Protein AF-A0A6A3AXP6-F1 (afdb_monomer_lite)

Sequence (308 aa):
MSLLLACIRQSNDPLALPIIPVKKKQEKKDDDDRWFWGVMFMFWSFFQVFRNTLVDVFMIIATTLFLKDTQNPLKGPPGAVFNPRRIVCRTVSLDDIKLVKNAMKTTINDVALGITQADLSRNINIIYGGNIKDEGAIEKDNLPKKIRLRSTLVFNLRPSAGIRQSGGNCVGYVLLPFTIALRDDPLDYIRDAKATIDGMKRSFEAIFTSSIAELAFKLFGVKTASALSYRIVSGTTVCFSNLVGTMEEIGFYGHPRAFLAPGTYGQPHMAIVVSVDEGTIPDPHQLCADKVESLRLIEDAVVTRGLA

Structure (mmCIF, N/CA/C/O backbone):
data_AF-A0A6A3AXP6-F1
#
_entry.id   AF-A0A6A3AXP6-F1
#
loop_
_atom_site.group_PDB
_atom_site.id
_atom_site.type_symbol
_atom_site.label_atom_id
_atom_site.label_alt_id
_atom_site.label_comp_id
_atom_site.label_asym_id
_atom_site.label_entity_id
_atom_site.label_seq_id
_atom_site.pdbx_PDB_ins_code
_atom_site.Cartn_x
_atom_site.Cartn_y
_atom_site.Cartn_z
_atom_site.occupancy
_atom_site.B_iso_or_equiv
_atom_site.auth_seq_id
_atom_site.auth_comp_id
_atom_site.auth_asym_id
_atom_site.auth_atom_id
_atom_site.pdbx_PDB_model_num
ATOM 1 N N . MET A 1 1 ? -10.129 17.677 5.358 1.00 47.94 1 MET A N 1
ATOM 2 C CA . MET A 1 1 ? -11.372 16.904 5.587 1.00 47.94 1 MET A CA 1
ATOM 3 C C . MET A 1 1 ? -12.474 17.658 6.343 1.00 47.94 1 MET A C 1
ATOM 5 O O . MET A 1 1 ? -13.598 17.522 5.903 1.00 47.94 1 MET A O 1
ATOM 9 N N . SER A 1 2 ? -12.240 18.469 7.398 1.00 42.28 2 SER A N 1
ATOM 10 C CA . SER A 1 2 ? -13.354 19.198 8.085 1.00 42.28 2 SER A CA 1
ATOM 11 C C . SER A 1 2 ? -14.199 20.077 7.167 1.00 42.28 2 SER A C 1
ATOM 13 O O . SER A 1 2 ? -15.414 20.021 7.245 1.00 42.28 2 SER A O 1
ATOM 15 N N . LEU A 1 3 ? -13.556 20.890 6.323 1.00 51.34 3 LEU A N 1
ATOM 16 C CA . LEU A 1 3 ? -14.249 21.791 5.397 1.00 51.34 3 LEU A CA 1
ATOM 17 C C . LEU A 1 3 ? -15.104 21.007 4.395 1.00 51.34 3 LEU A C 1
ATOM 19 O O . LEU A 1 3 ? -16.271 21.310 4.211 1.00 51.34 3 LEU A O 1
ATOM 23 N N . LEU A 1 4 ? -14.544 19.935 3.832 1.00 53.62 4 LEU A N 1
ATOM 24 C CA . LEU A 1 4 ? -15.252 19.046 2.909 1.00 53.62 4 LEU A CA 1
ATOM 25 C C . LEU A 1 4 ? -16.406 18.292 3.584 1.00 53.62 4 LEU A C 1
ATOM 27 O O . LEU A 1 4 ? -17.492 18.240 3.027 1.00 53.62 4 LEU A O 1
ATOM 31 N N . LEU A 1 5 ? -16.206 17.766 4.797 1.00 55.75 5 LEU A N 1
ATOM 32 C CA . LEU A 1 5 ? -17.263 17.119 5.583 1.00 55.75 5 LEU A CA 1
ATOM 33 C C . LEU A 1 5 ? -18.362 18.105 5.994 1.00 55.75 5 LEU A C 1
ATOM 35 O O . LEU A 1 5 ? -19.525 17.725 6.037 1.00 55.75 5 LEU A O 1
ATOM 39 N N . ALA A 1 6 ? -18.023 19.372 6.252 1.00 57.94 6 ALA A N 1
ATOM 40 C CA . ALA A 1 6 ? -19.007 20.419 6.518 1.00 57.94 6 ALA A CA 1
ATOM 41 C C . ALA A 1 6 ? -19.873 20.744 5.286 1.00 57.94 6 ALA A C 1
ATOM 43 O O . ALA A 1 6 ? -21.003 21.204 5.453 1.00 57.94 6 ALA A O 1
ATOM 44 N N . CYS A 1 7 ? -19.377 20.471 4.074 1.00 55.19 7 CYS A N 1
ATOM 45 C CA . CYS A 1 7 ? -20.118 20.580 2.813 1.00 55.19 7 CYS A CA 1
ATOM 46 C C . CYS A 1 7 ? -20.924 19.316 2.461 1.00 55.19 7 CYS A C 1
ATOM 48 O O . CYS A 1 7 ? -21.660 19.322 1.474 1.00 55.19 7 CYS A O 1
ATOM 50 N N . ILE A 1 8 ? -20.784 18.238 3.239 1.00 58.69 8 ILE A N 1
ATOM 51 C CA . ILE A 1 8 ? -21.507 16.983 3.039 1.00 58.69 8 ILE A CA 1
ATOM 52 C C . ILE A 1 8 ? -22.749 16.952 3.940 1.00 58.69 8 ILE A C 1
ATOM 54 O O . ILE A 1 8 ? -22.713 17.387 5.097 1.00 58.69 8 ILE A O 1
ATOM 58 N N . ARG A 1 9 ? -23.854 16.427 3.405 1.00 66.25 9 ARG A N 1
ATOM 59 C CA . ARG A 1 9 ? -25.096 16.156 4.142 1.00 66.25 9 ARG A CA 1
ATOM 60 C C . ARG A 1 9 ? -25.529 14.709 3.969 1.00 66.25 9 ARG A C 1
ATOM 62 O O . ARG A 1 9 ? -25.178 14.079 2.967 1.00 66.25 9 ARG A O 1
ATOM 69 N N . GLN A 1 10 ? -26.271 14.193 4.946 1.00 59.53 10 GLN A N 1
ATOM 70 C CA . GLN A 1 10 ? -26.966 12.920 4.784 1.00 59.53 10 GLN A CA 1
ATOM 71 C C . GLN A 1 10 ? -27.996 13.038 3.652 1.00 59.53 10 GLN A C 1
ATOM 73 O O . GLN A 1 10 ? -28.626 14.078 3.468 1.00 59.53 10 GLN A O 1
ATOM 78 N N . SER A 1 11 ? -28.159 11.964 2.884 1.00 56.84 11 SER A N 1
ATOM 79 C CA . SER A 1 11 ? -29.182 11.856 1.833 1.00 56.84 11 SER A CA 1
ATOM 80 C C . SER A 1 11 ? -30.611 11.936 2.386 1.00 56.84 11 SER A C 1
ATOM 82 O O . SER A 1 11 ? -31.480 12.520 1.744 1.00 56.84 11 SER A O 1
ATOM 84 N N . ASN A 1 12 ? -30.833 11.405 3.593 1.00 60.75 12 ASN A N 1
ATOM 85 C CA . ASN A 1 12 ? -32.144 11.365 4.247 1.00 60.75 12 ASN A CA 1
ATOM 86 C C . ASN A 1 12 ? -32.471 12.624 5.070 1.00 60.75 12 ASN A C 1
ATOM 88 O O . ASN A 1 12 ? -33.644 12.894 5.312 1.00 60.75 12 ASN A O 1
ATOM 92 N N . ASP A 1 13 ? -31.461 13.392 5.493 1.00 68.19 13 ASP A N 1
ATOM 93 C CA . ASP A 1 13 ? -31.635 14.649 6.228 1.00 68.19 13 ASP A CA 1
ATOM 94 C C . ASP A 1 13 ? -30.618 15.707 5.740 1.00 68.19 13 ASP A C 1
ATOM 96 O O . ASP A 1 13 ? -29.425 15.635 6.064 1.00 68.19 13 ASP A O 1
ATOM 100 N N . PRO A 1 14 ? -31.068 16.726 4.981 1.00 61.09 14 PRO A N 1
ATOM 101 C CA . PRO A 1 14 ? -30.206 17.758 4.408 1.00 61.09 14 PRO A CA 1
ATOM 102 C C . PRO A 1 14 ? -29.607 18.728 5.441 1.00 61.09 14 PRO A C 1
ATOM 104 O O . PRO A 1 14 ? -28.785 19.574 5.073 1.00 61.09 14 PRO A O 1
ATOM 107 N N . LEU A 1 15 ? -29.973 18.632 6.724 1.00 63.12 15 LEU A N 1
ATOM 108 C CA . LEU A 1 15 ? -29.372 19.412 7.811 1.00 63.12 15 LEU A CA 1
ATOM 109 C C . LEU A 1 15 ? -28.375 18.598 8.650 1.00 63.12 15 LEU A C 1
ATOM 111 O O . LEU A 1 15 ? -27.542 19.193 9.341 1.00 63.12 15 LEU A O 1
ATOM 115 N N . ALA A 1 16 ? -28.395 17.268 8.553 1.00 61.66 16 ALA A N 1
ATOM 116 C CA . ALA A 1 16 ? -27.526 16.395 9.332 1.00 61.66 16 ALA A CA 1
ATOM 117 C C . ALA A 1 16 ? -26.137 16.207 8.693 1.00 61.66 16 ALA A C 1
ATOM 119 O O . ALA A 1 16 ? -25.979 16.037 7.479 1.00 61.66 16 ALA A O 1
ATOM 120 N N . LEU A 1 17 ? -25.101 16.223 9.538 1.00 61.47 17 LEU A N 1
ATOM 121 C CA . LEU A 1 17 ? -23.728 15.876 9.159 1.00 61.47 17 LEU A CA 1
ATOM 122 C C . LEU A 1 17 ? -23.561 14.346 9.129 1.00 61.47 17 LEU A C 1
ATOM 124 O O . LEU A 1 17 ? -24.179 13.658 9.940 1.00 61.47 17 LEU A O 1
ATOM 128 N N . PRO A 1 18 ? -22.699 13.802 8.251 1.00 58.31 18 PRO A N 1
ATOM 129 C CA . PRO A 1 18 ? -22.496 12.360 8.148 1.00 58.31 18 PRO A CA 1
ATOM 130 C C . PRO A 1 18 ? -21.928 11.772 9.446 1.00 58.31 18 PRO A C 1
ATOM 132 O O . PRO A 1 18 ? -20.957 12.288 10.013 1.00 58.31 18 PRO A O 1
ATOM 135 N N . ILE A 1 19 ? -22.510 10.658 9.894 1.00 55.69 19 ILE A N 1
ATOM 136 C CA . ILE A 1 19 ? -22.082 9.957 11.106 1.00 55.69 19 ILE A CA 1
ATOM 137 C C . ILE A 1 19 ? -20.857 9.097 10.779 1.00 55.69 19 ILE A C 1
ATOM 139 O O . ILE A 1 19 ? -20.909 8.161 9.981 1.00 55.69 19 ILE A O 1
ATOM 143 N N . ILE A 1 20 ? -19.732 9.402 11.426 1.00 56.12 20 ILE A N 1
ATOM 144 C CA . ILE A 1 20 ? -18.542 8.546 11.406 1.00 56.12 20 ILE A CA 1
ATOM 145 C C . ILE A 1 20 ? -18.683 7.542 12.558 1.00 56.12 20 ILE A C 1
ATOM 147 O O . ILE A 1 20 ? -18.970 7.959 13.683 1.00 56.12 20 ILE A O 1
ATOM 151 N N . PRO A 1 21 ? -18.479 6.232 12.332 1.00 46.31 21 PRO A N 1
ATOM 152 C CA . PRO A 1 21 ? -18.612 5.232 13.383 1.00 46.31 21 PRO A CA 1
ATOM 153 C C . PRO A 1 21 ? -17.637 5.496 14.538 1.00 46.31 21 PRO A C 1
ATOM 155 O O . PRO A 1 21 ? -16.419 5.392 14.390 1.00 46.31 21 PRO A O 1
ATOM 158 N N . VAL A 1 22 ? -18.186 5.795 15.716 1.00 46.22 22 VAL A N 1
ATOM 159 C CA . VAL A 1 22 ? -17.436 5.878 16.973 1.00 46.22 22 VAL A CA 1
ATOM 160 C C . VAL A 1 22 ? -17.457 4.496 17.623 1.00 46.22 22 VAL A C 1
ATOM 162 O O . VAL A 1 22 ? -18.519 3.978 17.966 1.00 46.22 22 VAL A O 1
ATOM 165 N N . LYS A 1 23 ? -16.287 3.870 17.803 1.00 40.12 23 LYS A N 1
ATOM 166 C CA . LYS A 1 23 ? -16.197 2.620 18.573 1.00 40.12 23 LYS A CA 1
ATOM 167 C C . LYS A 1 23 ? -16.588 2.894 20.029 1.00 40.12 23 LYS A C 1
ATOM 169 O O . LYS A 1 23 ? -15.886 3.627 20.722 1.00 40.12 23 LYS A O 1
ATOM 174 N N . LYS A 1 24 ? -17.673 2.272 20.506 1.00 34.06 24 LYS A N 1
ATOM 175 C CA . LYS A 1 24 ? -17.996 2.218 21.940 1.00 34.06 24 LYS A CA 1
ATOM 176 C C . LYS A 1 24 ? -16.929 1.387 22.656 1.00 34.06 24 LYS A C 1
ATOM 178 O O . LYS A 1 24 ? -16.660 0.249 22.271 1.00 34.06 24 LYS A O 1
ATOM 183 N N . LYS A 1 25 ? -16.303 1.971 23.678 1.00 35.53 25 LYS A N 1
ATOM 184 C CA . LYS A 1 25 ? -15.349 1.289 24.557 1.00 35.53 25 LYS A CA 1
ATOM 185 C C . LYS A 1 25 ? -16.158 0.320 25.427 1.00 35.53 25 LYS A C 1
ATOM 187 O O . LYS A 1 25 ? -17.027 0.767 26.165 1.00 35.53 25 LYS A O 1
ATOM 192 N N . GLN A 1 26 ? -15.939 -0.986 25.288 1.00 37.69 26 GLN A N 1
ATOM 193 C CA . GLN A 1 26 ? -16.510 -1.956 26.224 1.00 37.69 26 GLN A CA 1
ATOM 194 C C . GLN A 1 26 ? -15.772 -1.837 27.558 1.00 37.69 26 GLN A C 1
ATOM 196 O O . GLN A 1 26 ? -14.544 -1.940 27.595 1.00 37.69 26 GLN A O 1
ATOM 201 N N . GLU A 1 27 ? -16.524 -1.614 28.631 1.00 39.53 27 GLU A N 1
ATOM 202 C CA . GLU A 1 27 ? -16.025 -1.725 29.998 1.00 39.53 27 GLU A CA 1
ATOM 203 C C . GLU A 1 27 ? -15.712 -3.195 30.284 1.00 39.53 27 GLU A C 1
ATOM 205 O O . GLU A 1 27 ? -16.570 -4.070 30.144 1.00 39.53 27 GLU A O 1
ATOM 210 N N . LYS A 1 28 ? -14.456 -3.481 30.635 1.00 51.69 28 LYS A N 1
ATOM 211 C CA . LYS A 1 28 ? -14.067 -4.787 31.166 1.00 51.69 28 LYS A CA 1
ATOM 212 C C . LYS A 1 28 ? -14.233 -4.741 32.680 1.00 51.69 28 LYS A C 1
ATOM 214 O O . LYS A 1 28 ? -13.776 -3.792 33.305 1.00 51.69 28 LYS A O 1
ATOM 219 N N . LYS A 1 29 ? -14.885 -5.760 33.242 1.00 48.62 29 LYS A N 1
ATOM 220 C CA . LYS A 1 29 ? -14.859 -6.025 34.683 1.00 48.62 29 LYS A CA 1
ATOM 221 C C . LYS A 1 29 ? -13.487 -6.594 35.041 1.00 48.62 29 LYS A C 1
ATOM 223 O O . LYS A 1 29 ? -13.035 -7.522 34.368 1.00 48.62 29 LYS A O 1
ATOM 228 N N . ASP A 1 30 ? -12.853 -6.012 36.050 1.00 51.22 30 ASP A N 1
ATOM 229 C CA . ASP A 1 30 ? -11.572 -6.475 36.577 1.00 51.22 30 ASP A CA 1
ATOM 230 C C . ASP A 1 30 ? -11.772 -7.726 37.446 1.00 51.22 30 ASP A C 1
ATOM 232 O O . ASP A 1 30 ? -12.650 -7.761 38.306 1.00 51.22 30 ASP A O 1
ATOM 236 N N . ASP A 1 31 ? -10.953 -8.747 37.183 1.00 59.44 31 ASP A N 1
ATOM 237 C CA . ASP A 1 31 ? -10.691 -9.888 38.068 1.00 59.44 31 ASP A CA 1
ATOM 238 C C . ASP A 1 31 ? -9.277 -9.694 38.634 1.00 59.44 31 ASP A C 1
ATOM 240 O O . ASP A 1 31 ? -8.316 -9.622 37.856 1.00 59.44 31 ASP A O 1
ATOM 244 N N . ASP A 1 32 ? -9.139 -9.651 39.960 1.00 62.16 32 ASP A N 1
ATOM 245 C CA . ASP A 1 32 ? -7.875 -9.355 40.660 1.00 62.16 32 ASP A CA 1
ATOM 246 C C . ASP A 1 32 ? -6.752 -10.378 40.375 1.00 62.16 32 ASP A C 1
ATOM 248 O O . ASP A 1 32 ? -5.578 -10.011 40.289 1.00 62.16 32 ASP A O 1
ATOM 252 N N . ASP A 1 33 ? -7.084 -11.643 40.089 1.00 57.97 33 ASP A N 1
ATOM 253 C CA . ASP A 1 33 ? -6.095 -12.705 39.813 1.00 57.97 33 ASP A CA 1
ATOM 254 C C . ASP A 1 33 ? -5.380 -12.567 38.453 1.00 57.97 33 ASP A C 1
ATOM 256 O O . ASP A 1 33 ? -4.409 -13.271 38.156 1.00 57.97 33 ASP A O 1
ATOM 260 N N . ARG A 1 34 ? -5.818 -11.628 37.603 1.00 57.88 34 ARG A N 1
ATOM 261 C CA . ARG A 1 34 ? -5.200 -11.340 36.297 1.00 57.88 34 ARG A CA 1
ATOM 262 C C . ARG A 1 34 ? -4.225 -10.166 36.311 1.00 57.88 34 ARG A C 1
ATOM 264 O O . ARG A 1 34 ? -3.626 -9.897 35.268 1.00 57.88 34 ARG A O 1
ATOM 271 N N . TRP A 1 35 ? -4.011 -9.498 37.447 1.00 68.06 35 TRP A N 1
ATOM 272 C CA . TRP A 1 35 ? -3.191 -8.282 37.521 1.00 68.06 35 TRP A CA 1
ATOM 273 C C . TRP A 1 35 ? -1.737 -8.501 37.079 1.00 68.06 35 TRP A C 1
ATOM 275 O O . TRP A 1 35 ? -1.252 -7.807 36.186 1.00 68.06 35 TRP A O 1
ATOM 285 N N . PHE A 1 36 ? -1.043 -9.499 37.640 1.00 72.00 36 PHE A N 1
ATOM 286 C CA . PHE A 1 36 ? 0.375 -9.747 37.334 1.00 72.00 36 PHE A CA 1
ATOM 287 C C . PHE A 1 36 ? 0.598 -10.111 35.858 1.00 72.00 36 PHE A C 1
ATOM 289 O O . PHE A 1 36 ? 1.453 -9.532 35.183 1.00 72.00 36 PHE A O 1
ATOM 296 N N . TRP A 1 37 ? -0.227 -11.015 35.323 1.00 74.12 37 TRP A N 1
ATOM 297 C CA . TRP A 1 37 ? -0.211 -11.357 33.901 1.00 74.12 37 TRP A CA 1
ATOM 298 C C . TRP A 1 37 ? -0.593 -10.156 33.029 1.00 74.12 37 TRP A C 1
ATOM 300 O O . TRP A 1 37 ? 0.040 -9.930 32.001 1.00 74.12 37 TRP A O 1
ATOM 310 N N . GLY A 1 38 ? -1.566 -9.344 33.450 1.00 79.94 38 GLY A N 1
ATOM 311 C CA . GLY A 1 38 ? -1.967 -8.110 32.773 1.00 79.94 38 GLY A CA 1
ATOM 312 C C . GLY A 1 38 ? -0.832 -7.092 32.669 1.00 79.94 38 GLY A C 1
ATOM 313 O O . GLY A 1 38 ? -0.594 -6.546 31.590 1.00 79.94 38 GLY A O 1
ATOM 314 N N . VAL A 1 39 ? -0.071 -6.899 33.749 1.00 80.12 39 VAL A N 1
ATOM 315 C CA . VAL A 1 39 ? 1.126 -6.048 33.769 1.00 80.12 39 VAL A CA 1
ATOM 316 C C . VAL A 1 39 ? 2.201 -6.604 32.832 1.00 80.12 39 VAL A C 1
ATOM 318 O O . VAL A 1 39 ? 2.738 -5.858 32.012 1.00 80.12 39 VAL A O 1
ATOM 321 N N . MET A 1 40 ? 2.470 -7.912 32.866 1.00 83.44 40 MET A N 1
ATOM 322 C CA . MET A 1 40 ? 3.454 -8.538 31.976 1.00 83.44 40 MET A CA 1
ATOM 323 C C . MET A 1 40 ? 3.059 -8.416 30.493 1.00 83.44 40 MET A C 1
ATOM 325 O O . MET A 1 40 ? 3.886 -8.039 29.660 1.00 83.44 40 MET A O 1
ATOM 329 N N . PHE A 1 41 ? 1.786 -8.648 30.155 1.00 84.50 41 PHE A N 1
ATOM 330 C CA . PHE A 1 41 ? 1.258 -8.450 28.800 1.00 84.50 41 PHE A CA 1
ATOM 331 C C . PHE A 1 41 ? 1.318 -6.985 28.358 1.00 84.50 41 PHE A C 1
ATOM 333 O O . PHE A 1 41 ? 1.583 -6.713 27.183 1.00 84.50 41 PHE A O 1
ATOM 340 N N . MET A 1 42 ? 1.104 -6.039 29.274 1.00 84.06 42 MET A N 1
ATOM 341 C CA . MET A 1 42 ? 1.228 -4.607 29.006 1.00 84.06 42 MET A CA 1
ATOM 342 C C . MET A 1 42 ? 2.678 -4.215 28.697 1.00 84.06 42 MET A C 1
ATOM 344 O O . MET A 1 42 ? 2.914 -3.580 27.670 1.00 84.06 42 MET A O 1
ATOM 348 N N . PHE A 1 43 ? 3.651 -4.645 29.508 1.00 86.00 43 PHE A N 1
ATOM 349 C CA . PHE A 1 43 ? 5.077 -4.412 29.237 1.00 86.00 43 PHE A CA 1
ATOM 350 C C . PHE A 1 43 ? 5.526 -5.053 27.921 1.00 86.00 43 PHE A C 1
ATOM 352 O O . PHE A 1 43 ? 6.205 -4.409 27.122 1.00 86.00 43 PHE A O 1
ATOM 359 N N . TRP A 1 44 ? 5.104 -6.290 27.654 1.00 84.56 44 TRP A N 1
ATOM 360 C CA . TRP A 1 44 ? 5.394 -6.975 26.394 1.00 84.56 44 TRP A CA 1
ATOM 361 C C . TRP A 1 44 ? 4.806 -6.237 25.188 1.00 84.56 44 TRP A C 1
ATOM 363 O O . TRP A 1 44 ? 5.482 -6.047 24.176 1.00 84.56 44 TRP A O 1
ATOM 373 N N . SER A 1 45 ? 3.564 -5.762 25.307 1.00 82.50 45 SER A N 1
ATOM 374 C CA . SER A 1 45 ? 2.914 -4.959 24.269 1.00 82.50 45 SER A CA 1
ATOM 375 C C . SER A 1 45 ? 3.641 -3.632 24.053 1.00 82.50 45 SER A C 1
ATOM 377 O O . SER A 1 45 ? 3.889 -3.256 22.911 1.00 82.50 45 SER A O 1
ATOM 379 N N . PHE A 1 46 ? 4.041 -2.950 25.129 1.00 85.81 46 PHE A N 1
ATOM 380 C CA . PHE A 1 46 ? 4.816 -1.713 25.049 1.00 85.81 46 PHE A CA 1
ATOM 381 C C . PHE A 1 46 ? 6.165 -1.936 24.360 1.00 85.81 46 PHE A C 1
ATOM 383 O O . PHE A 1 46 ? 6.527 -1.185 23.457 1.00 85.81 46 PHE A O 1
ATOM 390 N N . PHE A 1 47 ? 6.878 -3.005 24.722 1.00 87.00 47 PHE A N 1
ATOM 391 C CA . PHE A 1 47 ? 8.144 -3.368 24.094 1.00 87.00 47 PHE A CA 1
ATOM 392 C C . PHE A 1 47 ? 7.986 -3.660 22.595 1.00 87.00 47 PHE A C 1
ATOM 394 O O . PHE A 1 47 ? 8.780 -3.169 21.793 1.00 87.00 47 PHE A O 1
ATOM 401 N N . GLN A 1 48 ? 6.944 -4.401 22.195 1.00 83.69 48 GLN A N 1
ATOM 402 C CA . GLN A 1 48 ? 6.637 -4.620 20.776 1.00 83.69 48 GLN A CA 1
ATOM 403 C C . GLN A 1 48 ? 6.388 -3.304 20.040 1.00 83.69 48 GLN A C 1
ATOM 405 O O . GLN A 1 48 ? 6.956 -3.092 18.971 1.00 83.69 48 GLN A O 1
ATOM 410 N N . VAL A 1 49 ? 5.576 -2.415 20.619 1.00 85.88 49 VAL A N 1
ATOM 411 C CA . VAL A 1 49 ? 5.265 -1.118 20.007 1.00 85.88 49 VAL A CA 1
ATOM 412 C C . VAL A 1 49 ? 6.517 -0.262 19.867 1.00 85.88 49 VAL A C 1
ATOM 414 O O . VAL A 1 49 ? 6.755 0.315 18.807 1.00 85.88 49 VAL A O 1
ATOM 417 N N . PHE A 1 50 ? 7.350 -0.215 20.906 1.00 84.31 50 PHE A N 1
ATOM 418 C CA . PHE A 1 50 ? 8.611 0.516 20.891 1.00 84.31 50 PHE A CA 1
ATOM 419 C C . PHE A 1 50 ? 9.566 -0.023 19.820 1.00 84.31 50 PHE A C 1
ATOM 421 O O . PHE A 1 50 ? 10.071 0.746 19.002 1.00 84.31 50 PHE A O 1
ATOM 428 N N . ARG A 1 51 ? 9.766 -1.346 19.772 1.00 87.56 51 ARG A N 1
ATOM 429 C CA . ARG A 1 51 ? 10.618 -1.998 18.770 1.00 87.56 51 ARG A CA 1
ATOM 430 C C . ARG A 1 51 ? 10.128 -1.728 17.348 1.00 87.56 51 ARG A C 1
ATOM 432 O O . ARG A 1 51 ? 10.940 -1.357 16.506 1.00 87.56 51 ARG A O 1
ATOM 439 N N . ASN A 1 52 ? 8.833 -1.906 17.085 1.00 86.56 52 ASN A N 1
ATOM 440 C CA . ASN A 1 52 ? 8.253 -1.664 15.762 1.00 86.56 52 ASN A CA 1
ATOM 441 C C . ASN A 1 52 ? 8.432 -0.197 15.359 1.00 86.56 52 ASN A C 1
ATOM 443 O O . ASN A 1 52 ? 8.967 0.086 14.295 1.00 86.56 52 ASN A O 1
ATOM 447 N N . THR A 1 53 ? 8.121 0.728 16.271 1.00 85.88 53 THR A N 1
ATOM 448 C CA . THR A 1 53 ? 8.283 2.169 16.035 1.00 85.88 53 THR A CA 1
ATOM 449 C C . THR A 1 53 ? 9.732 2.540 15.712 1.00 85.88 53 THR A C 1
ATOM 451 O O . THR A 1 53 ? 9.965 3.324 14.796 1.00 85.88 53 THR A O 1
ATOM 454 N N . LEU A 1 54 ? 10.721 1.975 16.416 1.00 87.25 54 LEU A N 1
ATOM 455 C CA . LEU A 1 54 ? 12.136 2.222 16.112 1.00 87.25 54 LEU A CA 1
ATOM 456 C C . LEU A 1 54 ? 12.527 1.737 14.712 1.00 87.25 54 LEU A C 1
ATOM 458 O O . LEU A 1 54 ? 13.213 2.461 13.990 1.00 87.25 54 LEU A O 1
ATOM 462 N N . VAL A 1 55 ? 12.100 0.528 14.332 1.00 87.62 55 VAL A N 1
ATOM 463 C CA . VAL A 1 55 ? 12.371 -0.032 12.999 1.00 87.62 55 VAL A CA 1
ATOM 464 C C . VAL A 1 55 ? 1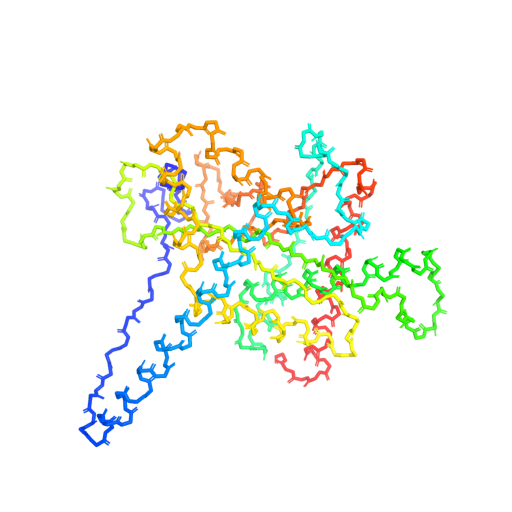1.738 0.843 11.919 1.00 87.62 55 VAL A C 1
ATOM 466 O O . VAL A 1 55 ? 12.410 1.203 10.955 1.00 87.62 55 VAL A O 1
ATOM 469 N N . ASP A 1 56 ? 10.489 1.246 12.108 1.00 86.38 56 ASP A N 1
ATOM 470 C CA . ASP A 1 56 ? 9.734 2.036 11.138 1.00 86.38 56 ASP A CA 1
ATOM 471 C C . ASP A 1 56 ? 10.313 3.447 10.963 1.00 86.38 56 ASP A C 1
ATOM 473 O O . ASP A 1 56 ? 10.563 3.898 9.841 1.00 86.38 56 ASP A O 1
ATOM 477 N N . VAL A 1 57 ? 10.637 4.127 12.070 1.00 86.69 57 VAL A N 1
ATOM 478 C CA . VAL A 1 57 ? 11.311 5.436 12.041 1.00 86.69 57 VAL A CA 1
ATOM 479 C C . VAL A 1 57 ? 12.667 5.326 11.346 1.00 86.69 57 VAL A C 1
ATOM 481 O O . VAL A 1 57 ? 12.989 6.158 10.494 1.00 86.69 57 VAL A O 1
ATOM 484 N N . PHE A 1 58 ? 13.447 4.284 11.647 1.00 89.62 58 PHE A N 1
ATOM 485 C CA . PHE A 1 58 ? 14.708 4.035 10.953 1.00 89.62 58 PHE A CA 1
ATOM 486 C C . PHE A 1 58 ? 14.494 3.828 9.448 1.00 89.62 58 PHE A C 1
ATOM 488 O O . PHE A 1 58 ? 15.224 4.405 8.642 1.00 89.62 58 PHE A O 1
ATOM 495 N N . MET A 1 59 ? 13.470 3.072 9.049 1.00 89.12 59 MET A N 1
ATOM 496 C CA . MET A 1 59 ? 13.140 2.844 7.640 1.00 89.12 59 MET A CA 1
ATOM 497 C C . MET A 1 59 ? 12.727 4.133 6.921 1.00 89.12 59 MET A C 1
ATOM 499 O O . MET A 1 59 ? 13.127 4.337 5.771 1.00 89.12 59 MET A O 1
ATOM 503 N N . ILE A 1 60 ? 11.998 5.041 7.572 1.00 86.25 60 ILE A N 1
ATOM 504 C CA . ILE A 1 60 ? 11.662 6.362 7.013 1.00 86.25 60 ILE A CA 1
ATOM 505 C C . ILE A 1 60 ? 12.901 7.238 6.857 1.00 86.25 60 ILE A C 1
ATOM 507 O O . ILE A 1 60 ? 13.090 7.855 5.802 1.00 86.25 60 ILE A O 1
ATOM 511 N N . ILE A 1 61 ? 13.761 7.286 7.876 1.00 87.94 61 ILE A N 1
ATOM 512 C CA . ILE A 1 61 ? 15.020 8.040 7.824 1.00 87.94 61 ILE A CA 1
ATOM 513 C C . ILE A 1 61 ? 15.897 7.487 6.696 1.00 87.94 61 ILE A C 1
ATOM 515 O O . ILE A 1 61 ? 16.357 8.231 5.833 1.00 87.94 61 ILE A O 1
ATOM 519 N N . ALA A 1 62 ? 16.054 6.166 6.620 1.00 90.38 62 ALA A N 1
ATOM 520 C CA . ALA A 1 62 ? 16.775 5.532 5.527 1.00 90.38 62 ALA A CA 1
ATOM 521 C C . ALA A 1 62 ? 16.159 5.911 4.172 1.00 90.38 62 ALA A C 1
ATOM 523 O O . ALA A 1 62 ? 16.893 6.279 3.261 1.00 90.38 62 ALA A O 1
ATOM 524 N N . THR A 1 63 ? 14.828 5.901 4.039 1.00 88.19 63 THR A N 1
ATOM 525 C CA . THR A 1 63 ? 14.114 6.237 2.786 1.00 88.19 63 THR A CA 1
ATOM 526 C C . THR A 1 63 ? 14.313 7.683 2.357 1.00 88.19 63 THR A C 1
ATOM 528 O O . THR A 1 63 ? 14.513 7.958 1.175 1.00 88.19 63 THR A O 1
ATOM 531 N N . THR A 1 64 ? 14.320 8.610 3.310 1.00 86.06 64 THR A N 1
ATOM 532 C CA . THR A 1 64 ? 14.570 10.035 3.048 1.00 86.06 64 THR A CA 1
ATOM 533 C C . THR A 1 64 ? 16.022 10.323 2.675 1.00 86.06 64 THR A C 1
ATOM 535 O O . THR A 1 64 ? 16.284 11.240 1.887 1.00 86.06 64 THR A O 1
ATOM 538 N N . LEU A 1 65 ? 16.968 9.540 3.196 1.00 87.62 65 LEU A N 1
ATOM 539 C CA . LEU A 1 65 ? 18.390 9.715 2.915 1.00 87.62 65 LEU A CA 1
ATOM 540 C C . LEU A 1 65 ? 18.829 9.012 1.619 1.00 87.62 65 LEU A C 1
ATOM 542 O O . LEU A 1 65 ? 19.445 9.658 0.773 1.00 87.62 65 LEU A O 1
ATOM 546 N N . PHE A 1 66 ? 18.521 7.721 1.444 1.00 89.00 66 PHE A N 1
ATOM 547 C CA . PHE A 1 66 ? 19.050 6.914 0.328 1.00 89.00 66 PHE A CA 1
ATOM 548 C C . PHE A 1 66 ? 18.236 5.660 -0.063 1.00 89.00 66 PHE A C 1
ATOM 550 O O . PHE A 1 66 ? 18.400 5.153 -1.174 1.00 89.00 66 PHE A O 1
ATOM 557 N N . LEU A 1 67 ? 17.375 5.126 0.806 1.00 89.94 67 LEU A N 1
ATOM 558 C CA . LEU A 1 67 ? 16.702 3.840 0.608 1.00 89.94 67 LEU A CA 1
ATOM 559 C C . LEU A 1 67 ? 15.511 3.956 -0.352 1.00 89.94 67 LEU A C 1
ATOM 561 O O . LEU A 1 67 ? 14.398 4.320 0.028 1.00 89.94 67 LEU A O 1
ATOM 565 N N . LYS A 1 68 ? 15.727 3.555 -1.601 1.00 89.56 68 LYS A N 1
ATOM 566 C CA . LYS A 1 68 ? 14.694 3.509 -2.641 1.00 89.56 68 LYS A CA 1
ATOM 567 C C . LYS A 1 68 ? 14.201 2.080 -2.881 1.00 89.56 68 LYS A C 1
ATOM 569 O O . LYS A 1 68 ? 14.910 1.103 -2.617 1.00 89.56 68 LYS A O 1
ATOM 574 N N . ASP A 1 69 ? 12.981 1.969 -3.393 1.00 89.69 69 ASP A N 1
ATOM 575 C CA . ASP A 1 69 ? 12.466 0.716 -3.954 1.00 89.69 69 ASP A CA 1
ATOM 576 C C . ASP A 1 69 ? 13.312 0.255 -5.142 1.00 89.69 69 ASP A C 1
ATOM 578 O O . ASP A 1 69 ? 13.869 1.095 -5.864 1.00 89.69 69 ASP A O 1
ATOM 582 N N . THR A 1 70 ? 13.385 -1.066 -5.330 1.00 90.12 70 THR A N 1
ATOM 583 C CA . THR A 1 70 ? 14.060 -1.688 -6.476 1.00 90.12 70 THR A CA 1
ATOM 584 C C . THR A 1 70 ? 13.442 -1.151 -7.763 1.00 90.12 70 THR A C 1
ATOM 586 O O . THR A 1 70 ? 12.231 -0.929 -7.812 1.00 90.12 70 THR A O 1
ATOM 589 N N . GLN A 1 71 ? 14.259 -0.929 -8.797 1.00 88.06 71 GLN A N 1
ATOM 590 C CA . GLN A 1 71 ? 13.716 -0.593 -10.112 1.00 88.06 71 GLN A CA 1
ATOM 591 C C . GLN A 1 71 ? 12.790 -1.718 -10.565 1.00 88.06 71 GLN A C 1
ATOM 593 O O . GLN A 1 71 ? 13.171 -2.887 -10.542 1.00 88.06 71 GLN A O 1
ATOM 598 N N . ASN A 1 72 ? 11.559 -1.353 -10.892 1.00 86.56 72 ASN A N 1
ATOM 599 C CA . ASN A 1 72 ? 10.501 -2.279 -11.253 1.00 86.56 72 ASN A CA 1
ATOM 600 C C . ASN A 1 72 ? 9.599 -1.621 -12.307 1.00 86.56 72 ASN A C 1
ATOM 602 O O . ASN A 1 72 ? 9.599 -0.391 -12.395 1.00 86.56 72 ASN A O 1
ATOM 606 N N . PRO A 1 73 ? 8.825 -2.404 -13.078 1.00 85.75 73 PRO A N 1
ATOM 607 C CA . PRO A 1 73 ? 8.045 -1.880 -14.201 1.00 85.75 73 PRO A CA 1
ATOM 608 C C . PRO A 1 73 ? 7.010 -0.811 -13.831 1.00 85.75 73 PRO A C 1
ATOM 610 O O . PRO A 1 73 ? 6.581 -0.051 -14.689 1.00 85.75 73 PRO A O 1
ATOM 613 N N . LEU A 1 74 ? 6.605 -0.741 -12.561 1.00 86.19 74 LEU A N 1
ATOM 614 C CA . LEU A 1 74 ? 5.585 0.190 -12.078 1.00 86.19 74 LEU A CA 1
ATOM 615 C C . LEU A 1 74 ? 6.185 1.475 -11.497 1.00 86.19 74 LEU A C 1
ATOM 617 O O . LEU A 1 74 ? 5.457 2.418 -11.181 1.00 86.19 74 LEU A O 1
ATOM 621 N N . LYS A 1 75 ? 7.510 1.523 -11.329 1.00 84.12 75 LYS A N 1
ATOM 622 C CA . LYS A 1 75 ? 8.208 2.678 -10.778 1.00 84.12 75 LYS A CA 1
ATOM 623 C C . LYS A 1 75 ? 8.621 3.617 -11.901 1.00 84.12 75 LYS A C 1
ATOM 625 O O . LYS A 1 75 ? 9.508 3.305 -12.689 1.00 84.12 75 LYS A O 1
ATOM 630 N N . GLY A 1 76 ? 8.009 4.797 -11.920 1.00 80.31 76 GLY A N 1
ATOM 631 C CA . GLY A 1 76 ? 8.352 5.821 -12.898 1.00 80.31 76 GLY A CA 1
ATOM 632 C C . GLY A 1 76 ? 9.784 6.353 -12.739 1.00 80.31 76 GLY A C 1
ATOM 633 O O . GLY A 1 76 ? 10.368 6.280 -11.647 1.00 80.31 76 GLY A O 1
ATOM 634 N N . PRO A 1 77 ? 10.365 6.913 -13.815 1.00 81.38 77 PRO A N 1
ATOM 635 C CA . PRO A 1 77 ? 11.693 7.514 -13.771 1.00 81.38 77 PRO A CA 1
ATOM 636 C C . PRO A 1 77 ? 11.752 8.697 -12.784 1.00 81.38 77 PRO A C 1
ATOM 638 O O . PRO A 1 77 ? 10.721 9.267 -12.411 1.00 81.38 77 PRO A O 1
ATOM 641 N N . PRO A 1 78 ? 12.954 9.117 -12.343 1.00 78.38 78 PRO A N 1
ATOM 642 C CA . PRO A 1 78 ? 13.100 10.321 -11.531 1.00 78.38 78 PRO A CA 1
ATOM 643 C C . PRO A 1 78 ? 12.407 11.521 -12.192 1.00 78.38 78 PRO A C 1
ATOM 645 O O . PRO A 1 78 ? 12.680 11.836 -13.343 1.00 78.38 78 PRO A O 1
ATOM 648 N N . GLY A 1 79 ? 11.510 12.186 -11.460 1.00 73.25 79 GLY A N 1
ATOM 649 C CA . GLY A 1 79 ? 10.719 13.302 -11.987 1.00 73.25 79 GLY A CA 1
ATOM 650 C C . GLY A 1 79 ? 9.356 12.918 -12.574 1.00 73.25 79 GLY A C 1
ATOM 651 O O . GLY A 1 79 ? 8.556 13.817 -12.802 1.00 73.25 79 GLY A O 1
ATOM 652 N N . ALA A 1 80 ? 9.019 11.626 -12.692 1.00 74.56 80 ALA A N 1
ATOM 653 C CA . ALA A 1 80 ? 7.703 11.172 -13.170 1.00 74.56 80 ALA A CA 1
ATOM 654 C C . ALA A 1 80 ? 6.515 11.668 -12.321 1.00 74.56 80 ALA A C 1
ATOM 656 O O . ALA A 1 80 ? 5.372 11.654 -12.758 1.00 74.56 80 ALA A O 1
ATOM 657 N N . VAL A 1 81 ? 6.769 12.152 -11.100 1.00 69.38 81 VAL A N 1
ATOM 658 C CA . VAL A 1 81 ? 5.757 12.814 -10.259 1.00 69.38 81 VAL A CA 1
ATOM 659 C C . VAL A 1 81 ? 5.241 14.116 -10.895 1.00 69.38 81 VAL A C 1
ATOM 661 O O . VAL A 1 81 ? 4.117 14.516 -10.608 1.00 69.38 81 VAL A O 1
ATOM 664 N N . PHE A 1 82 ? 6.039 14.765 -11.750 1.00 73.19 82 PHE A N 1
ATOM 665 C CA . PHE A 1 82 ? 5.678 16.002 -12.452 1.00 73.19 82 PHE A CA 1
ATOM 666 C C . PHE A 1 82 ? 5.020 15.763 -13.812 1.00 73.19 82 PHE A C 1
ATOM 668 O O . PHE A 1 82 ? 4.530 16.712 -14.423 1.00 73.19 82 PHE A O 1
ATOM 675 N N . ASN A 1 83 ? 5.004 14.519 -14.288 1.00 78.12 83 ASN A N 1
ATOM 676 C CA . ASN A 1 83 ? 4.344 14.180 -15.536 1.00 78.12 83 ASN A CA 1
ATOM 677 C C . ASN A 1 83 ? 2.815 14.250 -15.377 1.00 78.12 83 ASN A C 1
ATOM 679 O O . ASN A 1 83 ? 2.290 14.042 -14.274 1.00 78.12 83 ASN A O 1
ATOM 683 N N . PRO A 1 84 ? 2.078 14.496 -16.475 1.00 78.94 84 PRO A N 1
ATOM 684 C CA . PRO A 1 84 ? 0.631 14.343 -16.490 1.00 78.94 84 PRO A CA 1
ATOM 685 C C . PRO A 1 84 ? 0.225 12.949 -16.004 1.00 78.94 84 PRO A C 1
ATOM 687 O O . PRO A 1 84 ? 0.774 11.937 -16.440 1.00 78.94 84 PRO A O 1
ATOM 690 N N . ARG A 1 85 ? -0.747 12.897 -15.088 1.00 80.00 85 ARG A N 1
ATOM 691 C CA . ARG A 1 85 ? -1.276 11.632 -14.576 1.00 80.00 85 ARG A CA 1
ATOM 692 C C . ARG A 1 85 ? -2.631 11.337 -15.187 1.00 80.00 85 ARG A C 1
ATOM 694 O O . ARG A 1 85 ? -3.546 12.155 -15.086 1.00 80.00 85 ARG A O 1
ATOM 701 N N . ARG A 1 86 ? -2.791 10.131 -15.721 1.00 82.69 86 ARG A N 1
ATOM 702 C CA . ARG A 1 86 ? -4.096 9.606 -16.108 1.00 82.69 86 ARG A CA 1
ATOM 703 C C . ARG A 1 86 ? -4.783 8.999 -14.902 1.00 82.69 86 ARG A C 1
ATOM 705 O O . ARG A 1 86 ? -4.188 8.225 -14.156 1.00 82.69 86 ARG A O 1
ATOM 712 N N . ILE A 1 87 ? -6.043 9.367 -14.715 1.00 81.94 87 ILE A N 1
ATOM 713 C CA . ILE A 1 87 ? -6.894 8.815 -13.668 1.00 81.94 87 ILE A CA 1
ATOM 714 C C . ILE A 1 87 ? -7.911 7.900 -14.336 1.00 81.94 87 ILE A C 1
ATOM 716 O O . ILE A 1 87 ? -8.657 8.334 -15.213 1.00 81.94 87 ILE A O 1
ATOM 720 N N . VAL A 1 88 ? -7.932 6.639 -13.918 1.00 81.44 88 VAL A N 1
ATOM 721 C CA . VAL A 1 88 ? -8.952 5.668 -14.311 1.00 81.44 88 VAL A CA 1
ATOM 722 C C . VAL A 1 88 ? -9.676 5.189 -13.066 1.00 81.44 88 VAL A C 1
ATOM 724 O O . VAL A 1 88 ? -9.087 5.023 -11.999 1.00 81.44 88 VAL A O 1
ATOM 727 N N . CYS A 1 89 ? -10.979 5.000 -13.212 1.00 77.44 89 CYS A N 1
ATOM 728 C CA . CYS A 1 89 ? -11.860 4.529 -12.165 1.00 77.44 89 CYS A CA 1
ATOM 729 C C . CYS A 1 89 ? -12.589 3.287 -12.664 1.00 77.44 89 CYS A C 1
ATOM 731 O O . CYS A 1 89 ? -13.067 3.261 -13.800 1.00 77.44 89 CYS A O 1
ATOM 733 N N . ARG A 1 90 ? -12.686 2.271 -11.809 1.00 79.75 90 ARG A N 1
ATOM 734 C CA . ARG A 1 90 ? -13.545 1.115 -12.045 1.00 79.75 90 ARG A CA 1
ATOM 735 C C . ARG A 1 90 ? -14.376 0.840 -10.806 1.00 79.75 90 ARG A C 1
ATOM 737 O O . ARG A 1 90 ? -13.852 0.780 -9.694 1.00 79.75 90 ARG A O 1
ATOM 744 N N . THR A 1 91 ? -15.680 0.711 -11.005 1.00 76.50 91 THR A N 1
ATOM 745 C CA . THR A 1 91 ? -16.613 0.353 -9.943 1.00 76.50 91 THR A CA 1
ATOM 746 C C . THR A 1 91 ? -16.478 -1.131 -9.626 1.00 76.50 91 THR A C 1
ATOM 748 O O . THR A 1 91 ? -16.352 -1.965 -10.524 1.00 76.50 91 THR A O 1
ATOM 751 N N . VAL A 1 92 ? -16.482 -1.450 -8.336 1.00 77.81 92 VAL A N 1
ATOM 752 C CA . VAL A 1 92 ? -16.509 -2.815 -7.812 1.00 77.81 92 VAL A CA 1
ATOM 753 C C . VAL A 1 92 ? -17.675 -2.961 -6.845 1.00 77.81 92 VAL A C 1
ATOM 755 O O . VAL A 1 92 ? -18.086 -2.003 -6.179 1.00 77.81 92 VAL A O 1
ATOM 758 N N . SER A 1 93 ? -18.236 -4.165 -6.790 1.00 81.06 93 SER A N 1
ATOM 759 C CA . SER A 1 93 ? -19.308 -4.482 -5.857 1.00 81.06 93 SER A CA 1
ATOM 760 C C . SER A 1 93 ? -18.768 -4.423 -4.430 1.00 81.06 93 SER A C 1
ATOM 762 O O . SER A 1 93 ? -17.753 -5.027 -4.081 1.00 81.06 93 SER A O 1
ATOM 764 N N . LEU A 1 94 ? -19.452 -3.647 -3.590 1.00 80.06 94 LEU A N 1
ATOM 765 C CA . LEU A 1 94 ? -19.129 -3.583 -2.170 1.00 80.06 94 LEU A CA 1
ATOM 766 C C . LEU A 1 94 ? -19.457 -4.911 -1.475 1.00 80.06 94 LEU A C 1
ATOM 768 O O . LEU A 1 94 ? -18.841 -5.232 -0.459 1.00 80.06 94 LEU A O 1
ATOM 772 N N . ASP A 1 95 ? -20.425 -5.659 -1.998 1.00 82.81 95 ASP A N 1
ATOM 773 C CA . ASP A 1 95 ? -20.882 -6.899 -1.388 1.00 82.81 95 ASP A CA 1
ATOM 774 C C . ASP A 1 95 ? -19.866 -8.025 -1.595 1.00 82.81 95 ASP A C 1
ATOM 776 O O . ASP A 1 95 ? -19.567 -8.720 -0.628 1.00 82.81 95 ASP A O 1
ATOM 780 N N . ASP A 1 96 ? -19.198 -8.087 -2.749 1.00 86.75 96 ASP A N 1
ATOM 781 C CA . ASP A 1 96 ? -18.099 -9.030 -3.024 1.00 86.75 96 ASP A CA 1
ATOM 782 C C . ASP A 1 96 ? -16.937 -8.787 -2.039 1.00 86.75 96 ASP A C 1
ATOM 784 O O . ASP A 1 96 ? -16.380 -9.695 -1.420 1.00 86.75 96 ASP A O 1
ATOM 788 N N . ILE A 1 97 ? -16.623 -7.515 -1.776 1.00 86.69 97 ILE A N 1
ATOM 789 C CA . ILE A 1 97 ? -15.585 -7.132 -0.807 1.00 86.69 97 ILE A CA 1
ATOM 790 C C . ILE A 1 97 ? -16.018 -7.442 0.630 1.00 86.69 97 ILE A C 1
ATOM 792 O O . ILE A 1 97 ? -15.196 -7.862 1.452 1.00 86.69 97 ILE A O 1
ATOM 796 N N . LYS A 1 98 ? -17.299 -7.245 0.965 1.00 86.88 98 LYS A N 1
ATOM 797 C CA . LYS A 1 98 ? -17.846 -7.630 2.275 1.00 86.88 98 LYS A CA 1
ATOM 798 C C . LYS A 1 98 ? -17.839 -9.144 2.460 1.00 86.88 98 LYS A C 1
ATOM 800 O O . LYS A 1 98 ? -17.573 -9.576 3.579 1.00 86.88 98 LYS A O 1
ATOM 805 N N . LEU A 1 99 ? -18.104 -9.919 1.412 1.00 91.50 99 LEU A N 1
ATOM 806 C CA . LEU A 1 99 ? -18.051 -11.377 1.427 1.00 91.50 99 LEU A CA 1
ATOM 807 C C . LEU A 1 99 ? -16.648 -11.830 1.833 1.00 91.50 99 LEU A C 1
ATOM 809 O O . LEU A 1 99 ? -16.494 -12.483 2.866 1.00 91.50 99 LEU A O 1
ATOM 813 N N . VAL A 1 100 ? -15.610 -11.351 1.139 1.00 93.31 100 VAL A N 1
ATOM 814 C CA . VAL A 1 100 ? -14.211 -11.671 1.481 1.00 93.31 100 VAL A CA 1
ATOM 815 C C . VAL A 1 100 ? -13.858 -11.197 2.892 1.00 93.31 100 VAL A C 1
ATOM 817 O O . VAL A 1 100 ? -13.261 -11.933 3.680 1.00 93.31 100 VAL A O 1
ATOM 820 N N . LYS A 1 101 ? -14.255 -9.970 3.248 1.00 91.19 101 LYS A N 1
ATOM 821 C CA . LYS A 1 101 ? -14.027 -9.395 4.581 1.00 91.19 101 LYS A CA 1
ATOM 822 C C . LYS A 1 101 ? -14.623 -10.274 5.686 1.00 91.19 101 LYS A C 1
ATOM 824 O O . LYS A 1 101 ? -13.973 -10.494 6.711 1.00 91.19 101 LYS A O 1
ATOM 829 N N . ASN A 1 102 ? -15.861 -10.727 5.514 1.00 92.50 102 ASN A N 1
ATOM 830 C CA . ASN A 1 102 ? -16.574 -11.521 6.508 1.00 92.50 102 ASN A CA 1
ATOM 831 C C . ASN A 1 102 ? -15.973 -12.929 6.608 1.00 92.50 102 ASN A C 1
ATOM 833 O O . ASN A 1 102 ? -15.644 -13.352 7.719 1.00 92.50 102 ASN A O 1
ATOM 837 N N . ALA A 1 103 ? -15.724 -13.581 5.469 1.00 94.81 103 ALA A N 1
ATOM 838 C CA . ALA A 1 103 ? -15.075 -14.888 5.384 1.00 94.81 103 ALA A CA 1
ATOM 839 C C . ALA A 1 103 ? -13.702 -14.902 6.080 1.00 94.81 103 ALA A C 1
ATOM 841 O O . ALA A 1 103 ? -13.388 -15.789 6.875 1.00 94.81 103 ALA A O 1
ATOM 842 N N . MET A 1 104 ? -12.898 -13.861 5.849 1.00 94.38 104 MET A N 1
ATOM 843 C CA . MET A 1 104 ? -11.533 -13.753 6.376 1.00 94.38 104 MET A CA 1
ATOM 844 C C . MET A 1 104 ? -11.447 -13.061 7.745 1.00 94.38 104 MET A C 1
ATOM 846 O O . MET A 1 104 ? -10.357 -12.946 8.313 1.00 94.38 104 MET A O 1
ATOM 850 N N . LYS A 1 105 ? -12.575 -12.596 8.303 1.00 93.12 105 LYS A N 1
ATOM 851 C CA . LYS A 1 105 ? -12.640 -11.815 9.556 1.00 93.12 105 LYS A CA 1
ATOM 852 C C . LYS A 1 105 ? -11.670 -10.620 9.540 1.00 93.12 105 LYS A C 1
ATOM 854 O O . LYS A 1 105 ? -10.897 -10.397 10.482 1.00 93.12 105 LYS A O 1
ATOM 859 N N . THR A 1 106 ? -11.672 -9.864 8.448 1.00 91.69 106 THR A N 1
ATOM 860 C CA . THR A 1 106 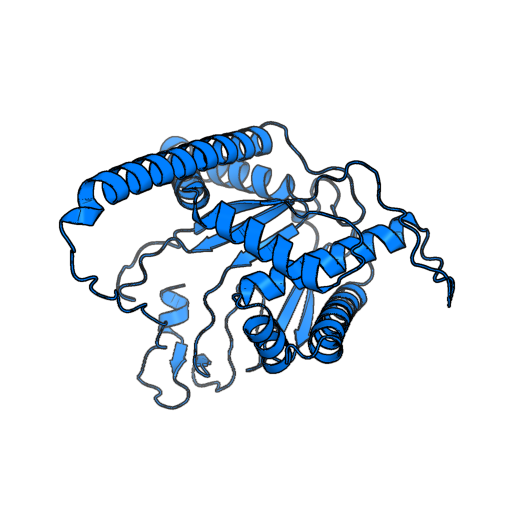? -10.781 -8.718 8.188 1.00 91.69 106 THR A CA 1
ATOM 861 C C . THR A 1 106 ? -11.545 -7.393 8.096 1.00 91.69 106 THR A C 1
ATOM 863 O O . THR A 1 106 ? -12.742 -7.306 8.379 1.00 91.69 106 THR A O 1
ATOM 866 N N . THR A 1 107 ? -10.836 -6.309 7.785 1.00 86.81 107 THR A N 1
ATOM 867 C CA . THR A 1 107 ? -11.416 -5.016 7.413 1.00 86.81 107 THR A CA 1
ATOM 868 C C . THR A 1 107 ? -11.403 -4.826 5.897 1.00 86.81 107 THR A C 1
ATOM 870 O O . THR A 1 107 ? -10.637 -5.470 5.188 1.00 86.81 107 THR A O 1
ATOM 873 N N . ILE A 1 108 ? -12.224 -3.899 5.397 1.00 84.25 108 ILE A N 1
ATOM 874 C CA . ILE A 1 108 ? -12.264 -3.533 3.971 1.00 84.25 108 ILE A CA 1
ATOM 875 C C . ILE A 1 108 ? -10.880 -3.095 3.463 1.00 84.25 108 ILE A C 1
ATOM 877 O O . ILE A 1 108 ? -10.499 -3.433 2.349 1.00 84.25 108 ILE A O 1
ATOM 881 N N . ASN A 1 109 ? -10.107 -2.386 4.291 1.00 83.75 109 ASN A N 1
ATOM 882 C CA . ASN A 1 109 ? -8.765 -1.937 3.925 1.00 83.75 109 ASN A CA 1
ATOM 883 C C . ASN A 1 109 ? -7.786 -3.104 3.783 1.00 83.75 109 ASN A C 1
ATOM 885 O O . ASN A 1 109 ? -6.950 -3.079 2.884 1.00 83.75 109 ASN A O 1
ATOM 889 N N . ASP A 1 110 ? -7.908 -4.123 4.642 1.00 89.50 110 ASP A N 1
ATOM 890 C CA . ASP A 1 110 ? -7.096 -5.338 4.538 1.00 89.50 110 ASP A CA 1
ATOM 891 C C . ASP A 1 110 ? -7.403 -6.054 3.215 1.00 89.50 110 ASP A C 1
ATOM 893 O O . ASP A 1 110 ? -6.488 -6.475 2.514 1.00 89.50 110 ASP A O 1
ATOM 897 N N . VAL A 1 111 ? -8.687 -6.120 2.838 1.00 90.62 111 VAL A N 1
ATOM 898 C CA . VAL A 1 111 ? -9.125 -6.710 1.565 1.00 90.62 111 VAL A CA 1
ATOM 899 C C . VAL A 1 111 ? -8.598 -5.910 0.370 1.00 90.62 111 VAL A C 1
ATOM 901 O O . VAL A 1 111 ? -7.989 -6.487 -0.524 1.00 90.62 111 VAL A O 1
ATOM 904 N N . ALA A 1 112 ? -8.741 -4.582 0.366 1.00 88.88 112 ALA A N 1
ATOM 905 C CA . ALA A 1 112 ? -8.268 -3.726 -0.727 1.00 88.88 112 ALA A CA 1
ATOM 906 C C . ALA A 1 112 ? -6.740 -3.783 -0.927 1.00 88.88 112 ALA A C 1
ATOM 908 O O . ALA A 1 112 ? -6.252 -3.796 -2.065 1.00 88.88 112 ALA A O 1
ATOM 909 N N . LEU A 1 113 ? -5.981 -3.830 0.173 1.00 89.06 113 LEU A N 1
ATOM 910 C CA . LEU A 1 113 ? -4.528 -3.991 0.125 1.00 89.06 113 LEU A CA 1
ATOM 911 C C . LEU A 1 113 ? -4.134 -5.394 -0.342 1.00 89.06 113 LEU A C 1
ATOM 913 O O . LEU A 1 113 ? -3.231 -5.503 -1.167 1.00 89.06 113 LEU A O 1
ATOM 917 N N . GLY A 1 114 ? -4.842 -6.439 0.096 1.00 93.19 114 GLY A N 1
ATOM 918 C CA . GLY A 1 114 ? -4.619 -7.808 -0.372 1.00 93.19 114 GLY A CA 1
ATOM 919 C C . GLY A 1 114 ? -4.898 -7.979 -1.869 1.00 93.19 114 GLY A C 1
ATOM 920 O O . GLY A 1 114 ? -4.050 -8.506 -2.581 1.00 93.19 114 GLY A O 1
ATOM 921 N N . ILE A 1 115 ? -6.012 -7.435 -2.377 1.00 92.94 115 ILE A N 1
ATOM 922 C CA . ILE A 1 115 ? -6.323 -7.411 -3.821 1.00 92.94 115 ILE A CA 1
ATOM 923 C C . ILE A 1 115 ? -5.210 -6.709 -4.595 1.00 92.94 115 ILE A C 1
ATOM 925 O O . ILE A 1 115 ? -4.779 -7.191 -5.636 1.00 92.94 115 ILE A O 1
ATOM 929 N N . THR A 1 116 ? -4.712 -5.578 -4.084 1.00 91.06 116 THR A N 1
ATOM 930 C CA . THR A 1 116 ? -3.617 -4.879 -4.763 1.00 91.06 116 THR A CA 1
ATOM 931 C C . THR A 1 116 ? -2.313 -5.667 -4.704 1.00 91.06 116 THR A C 1
ATOM 933 O O . THR A 1 116 ? -1.577 -5.672 -5.679 1.00 91.06 116 THR A O 1
ATOM 936 N N . GLN A 1 117 ? -2.006 -6.345 -3.600 1.00 93.19 117 GLN A N 1
ATOM 937 C CA . GLN A 1 117 ? -0.812 -7.184 -3.527 1.00 93.19 117 GLN A CA 1
ATOM 938 C C . GLN A 1 117 ? -0.881 -8.346 -4.530 1.00 93.19 117 GLN A C 1
ATOM 940 O O . GLN A 1 117 ? 0.123 -8.628 -5.185 1.00 93.19 117 GLN A O 1
ATOM 945 N N . ALA A 1 118 ? -2.054 -8.969 -4.685 1.00 93.94 118 ALA A N 1
ATOM 946 C CA . ALA A 1 118 ? -2.301 -10.008 -5.683 1.00 93.94 118 ALA A CA 1
ATOM 947 C C . ALA A 1 118 ? -2.104 -9.475 -7.110 1.00 93.94 118 ALA A C 1
ATOM 949 O O . ALA A 1 118 ? -1.307 -10.019 -7.875 1.00 93.94 118 ALA A O 1
ATOM 950 N N . ASP A 1 119 ? -2.754 -8.352 -7.415 1.00 91.94 119 ASP A N 1
ATOM 951 C CA . ASP A 1 119 ? -2.671 -7.660 -8.701 1.00 91.94 119 ASP A CA 1
ATOM 952 C C . ASP A 1 119 ? -1.228 -7.285 -9.063 1.00 91.94 119 ASP A C 1
ATOM 954 O O . ASP A 1 119 ? -0.737 -7.646 -10.129 1.00 91.94 119 ASP A O 1
ATOM 958 N N . LEU A 1 120 ? -0.505 -6.628 -8.149 1.00 91.50 120 LEU A N 1
ATOM 959 C CA . LEU A 1 120 ? 0.890 -6.243 -8.362 1.00 91.50 120 LEU A CA 1
ATOM 960 C C . LEU A 1 120 ? 1.790 -7.465 -8.567 1.00 91.50 120 LEU A C 1
ATOM 962 O O . LEU A 1 120 ? 2.665 -7.429 -9.428 1.00 91.50 120 LEU A O 1
ATOM 966 N N . SER A 1 121 ? 1.587 -8.537 -7.796 1.00 92.50 121 SER A N 1
ATOM 967 C CA . SER A 1 121 ? 2.388 -9.762 -7.914 1.00 92.50 121 SER A CA 1
ATOM 968 C C . SER A 1 12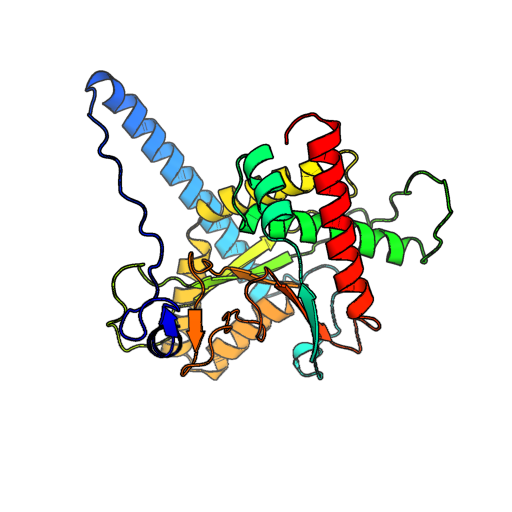1 ? 2.214 -10.410 -9.278 1.00 92.50 121 SER A C 1
ATOM 970 O O . SER A 1 121 ? 3.204 -10.689 -9.952 1.00 92.50 121 SER A O 1
ATOM 972 N N . ARG A 1 122 ? 0.966 -10.557 -9.724 1.00 90.44 122 ARG A N 1
ATOM 973 C CA . ARG A 1 122 ? 0.643 -11.134 -11.027 1.00 90.44 122 ARG A CA 1
ATOM 974 C C . ARG A 1 122 ? 1.105 -10.244 -12.180 1.00 90.44 122 ARG A C 1
ATOM 976 O O . ARG A 1 122 ? 1.762 -10.720 -13.099 1.00 90.44 122 ARG A O 1
ATOM 983 N N . ASN A 1 123 ? 0.840 -8.941 -12.115 1.00 88.94 123 ASN A N 1
ATOM 984 C CA . ASN A 1 123 ? 1.223 -8.013 -13.178 1.00 88.94 123 ASN A CA 1
ATOM 985 C C . ASN A 1 123 ? 2.737 -7.910 -13.347 1.00 88.94 123 ASN A C 1
ATOM 987 O O . ASN A 1 123 ? 3.244 -7.970 -14.466 1.00 88.94 123 ASN A O 1
ATOM 991 N N . ILE A 1 124 ? 3.482 -7.814 -12.245 1.00 90.06 124 ILE A N 1
ATOM 992 C CA . ILE A 1 124 ? 4.945 -7.802 -12.304 1.00 90.06 124 ILE A CA 1
ATOM 993 C C . ILE A 1 124 ? 5.463 -9.138 -12.858 1.00 90.06 124 ILE A C 1
ATOM 995 O O . ILE A 1 124 ? 6.376 -9.129 -13.685 1.00 90.06 124 ILE A O 1
ATOM 999 N N . ASN A 1 125 ? 4.860 -10.264 -12.465 1.00 90.62 125 ASN A N 1
ATOM 1000 C CA . ASN A 1 125 ? 5.209 -11.585 -12.985 1.00 90.62 125 ASN A CA 1
ATOM 1001 C C . ASN A 1 125 ? 5.013 -11.687 -14.507 1.00 90.62 125 ASN A C 1
ATOM 1003 O O . ASN A 1 125 ? 5.915 -12.133 -15.214 1.00 90.62 125 ASN A O 1
ATOM 1007 N N . ILE A 1 126 ? 3.871 -11.217 -15.018 1.00 87.62 126 ILE A N 1
ATOM 1008 C CA . ILE A 1 126 ? 3.546 -11.209 -16.453 1.00 87.62 126 ILE A CA 1
ATOM 1009 C C . ILE A 1 126 ? 4.552 -10.360 -17.241 1.00 87.62 126 ILE A C 1
ATOM 1011 O O . ILE A 1 126 ? 5.053 -10.802 -18.278 1.00 87.62 126 ILE A O 1
ATOM 1015 N N . ILE A 1 127 ? 4.891 -9.170 -16.730 1.00 86.94 127 ILE A N 1
ATOM 1016 C CA . ILE A 1 127 ? 5.835 -8.263 -17.395 1.00 86.94 127 ILE A CA 1
ATOM 1017 C C . ILE A 1 127 ? 7.233 -8.892 -17.470 1.00 86.94 127 ILE A C 1
ATOM 1019 O O . ILE A 1 127 ? 7.859 -8.864 -18.531 1.00 86.94 127 ILE A O 1
ATOM 1023 N N . TYR A 1 128 ? 7.725 -9.496 -16.382 1.00 87.00 128 TYR A N 1
ATOM 1024 C CA . TYR A 1 128 ? 9.021 -10.189 -16.398 1.00 87.00 128 TYR A CA 1
ATOM 1025 C C . TYR A 1 128 ? 8.999 -11.491 -17.210 1.00 87.00 128 TYR A C 1
ATOM 1027 O O . TYR A 1 128 ? 10.024 -11.865 -17.777 1.00 87.00 128 TYR A O 1
ATOM 1035 N N . GLY A 1 129 ? 7.840 -12.143 -17.320 1.00 84.12 129 GLY A N 1
ATOM 1036 C CA . GLY A 1 129 ? 7.607 -13.306 -18.180 1.00 84.12 129 GLY A CA 1
ATOM 1037 C C . GLY A 1 129 ? 7.471 -12.981 -19.674 1.00 84.12 129 GLY A C 1
ATOM 1038 O O . GLY A 1 129 ? 7.254 -13.889 -20.473 1.00 84.12 129 GLY A O 1
ATOM 1039 N N . GLY A 1 130 ? 7.584 -11.709 -20.073 1.00 79.75 130 GLY A N 1
ATOM 1040 C CA . GLY A 1 130 ? 7.556 -11.293 -21.478 1.00 79.75 130 GLY A CA 1
ATOM 1041 C C . GLY A 1 130 ? 6.163 -11.263 -22.113 1.00 79.75 130 GLY A C 1
ATOM 1042 O O . GLY A 1 130 ? 6.063 -11.362 -23.333 1.00 79.75 130 GLY A O 1
ATOM 1043 N N . ASN A 1 131 ? 5.092 -11.129 -21.318 1.00 67.69 131 ASN A N 1
ATOM 1044 C CA . ASN A 1 131 ? 3.694 -11.114 -21.783 1.00 67.69 131 ASN A CA 1
ATOM 1045 C C . ASN A 1 131 ? 3.252 -12.368 -22.568 1.00 67.69 131 ASN A C 1
ATOM 1047 O O . ASN A 1 131 ? 2.244 -12.328 -23.278 1.00 67.69 131 ASN A O 1
ATOM 1051 N N . ILE A 1 132 ? 3.963 -13.491 -22.438 1.00 58.97 132 ILE A N 1
ATOM 1052 C CA . ILE A 1 132 ? 3.574 -14.758 -23.063 1.00 58.97 132 ILE A CA 1
ATOM 1053 C C . ILE A 1 132 ? 2.492 -15.394 -22.186 1.00 58.97 132 ILE A C 1
ATOM 1055 O O . ILE A 1 132 ? 2.778 -16.019 -21.165 1.00 58.97 132 ILE A O 1
ATOM 1059 N N . LYS A 1 133 ? 1.224 -15.192 -22.554 1.00 54.12 133 LYS A N 1
ATOM 1060 C CA . LYS A 1 133 ? 0.107 -15.949 -21.981 1.00 54.12 133 LYS A CA 1
ATOM 1061 C C . LYS A 1 133 ? 0.098 -17.331 -22.632 1.00 54.12 133 LYS A C 1
ATOM 1063 O O . LYS A 1 133 ? -0.597 -17.536 -23.620 1.00 54.12 133 LYS A O 1
ATOM 1068 N N . ASP A 1 134 ? 0.893 -18.257 -22.104 1.00 52.66 134 ASP A N 1
ATOM 1069 C CA . ASP A 1 134 ? 0.752 -19.670 -22.456 1.00 52.66 134 ASP A CA 1
ATOM 1070 C C . ASP A 1 134 ? -0.593 -20.158 -21.892 1.00 52.66 134 ASP A C 1
ATOM 1072 O O . ASP A 1 134 ? -0.721 -20.437 -20.697 1.00 52.66 134 ASP A O 1
ATOM 1076 N N . GLU A 1 135 ? -1.625 -20.197 -22.739 1.00 42.50 135 GLU A N 1
ATOM 1077 C CA . GLU A 1 135 ? -2.941 -20.738 -22.392 1.00 42.50 135 GLU A CA 1
ATOM 1078 C C . GLU A 1 135 ? -2.787 -22.201 -21.941 1.00 42.50 135 GLU A C 1
ATOM 1080 O O . GLU A 1 135 ? -2.546 -23.099 -22.744 1.00 42.50 135 GLU A O 1
ATOM 1085 N N . GLY A 1 136 ? -2.898 -22.436 -20.628 1.00 50.38 136 GLY A N 1
ATOM 1086 C CA . GLY A 1 136 ? -2.899 -23.773 -20.025 1.00 50.38 136 GLY A CA 1
ATOM 1087 C C . GLY A 1 136 ? -1.616 -24.202 -19.302 1.00 50.38 136 GLY A C 1
ATOM 1088 O O . GLY A 1 136 ? -1.585 -25.312 -18.770 1.00 50.38 136 GLY A O 1
ATOM 1089 N N . ALA A 1 137 ? -0.576 -23.365 -19.224 1.00 52.19 137 ALA A N 1
ATOM 1090 C CA . ALA A 1 137 ? 0.603 -23.654 -18.401 1.00 52.19 137 ALA A CA 1
ATOM 1091 C C . ALA A 1 137 ? 0.428 -23.136 -16.960 1.00 52.19 137 ALA A C 1
ATOM 1093 O O . ALA A 1 137 ? -0.115 -22.055 -16.743 1.00 52.19 137 ALA A O 1
ATOM 1094 N N . ILE A 1 138 ? 0.926 -23.894 -15.972 1.00 60.25 138 ILE A N 1
ATOM 1095 C CA . ILE A 1 138 ? 1.087 -23.425 -14.584 1.00 60.25 138 ILE A CA 1
ATOM 1096 C C . ILE A 1 138 ? 1.827 -22.084 -14.630 1.00 60.25 138 ILE A C 1
ATOM 1098 O O . ILE A 1 138 ? 2.875 -22.000 -15.278 1.00 60.25 138 ILE A O 1
ATOM 1102 N N . GLU A 1 139 ? 1.280 -21.051 -13.979 1.00 68.50 139 GLU A N 1
ATOM 1103 C CA . GLU A 1 139 ? 1.862 -19.709 -13.973 1.00 68.50 139 GLU A CA 1
ATOM 1104 C C . GLU A 1 139 ? 3.300 -19.790 -13.440 1.00 68.50 139 GLU A C 1
ATOM 1106 O O . GLU A 1 139 ? 3.536 -20.019 -12.255 1.00 68.50 139 GLU A O 1
ATOM 1111 N N . LYS A 1 140 ? 4.279 -19.689 -14.347 1.00 80.06 140 LYS A N 1
ATOM 1112 C CA . LYS A 1 140 ? 5.694 -19.759 -13.982 1.00 80.06 140 LYS A CA 1
ATOM 1113 C C . LYS A 1 140 ? 6.044 -18.526 -13.160 1.00 80.06 140 LYS A C 1
ATOM 1115 O O . LYS A 1 140 ? 5.686 -17.407 -13.533 1.00 80.06 140 LYS A O 1
ATOM 1120 N N . ASP A 1 141 ? 6.772 -18.743 -12.070 1.00 86.94 141 ASP A N 1
ATOM 1121 C CA . ASP A 1 141 ? 7.329 -17.663 -11.267 1.00 86.94 141 ASP A CA 1
ATOM 1122 C C . ASP A 1 141 ? 8.521 -17.033 -12.000 1.00 86.94 141 ASP A C 1
ATOM 1124 O O . ASP A 1 141 ? 9.634 -17.563 -12.020 1.00 86.94 141 ASP A O 1
ATOM 1128 N N . ASN A 1 142 ? 8.252 -15.904 -12.644 1.00 88.94 142 ASN A N 1
ATOM 1129 C CA . ASN A 1 142 ? 9.217 -15.046 -13.318 1.00 88.94 142 ASN A CA 1
ATOM 1130 C C . ASN A 1 142 ? 9.624 -13.857 -12.432 1.00 88.94 142 ASN A C 1
ATOM 1132 O O . ASN A 1 142 ? 10.302 -12.938 -12.904 1.00 88.94 142 ASN A O 1
ATOM 1136 N N . LEU A 1 143 ? 9.212 -13.828 -11.158 1.00 89.56 143 LEU A N 1
ATOM 1137 C CA . LEU A 1 143 ? 9.524 -12.718 -10.272 1.00 89.56 143 LEU A CA 1
ATOM 1138 C C . LEU A 1 143 ? 11.020 -12.702 -9.917 1.00 89.56 143 LEU A C 1
ATOM 1140 O O . LEU A 1 143 ? 11.651 -13.733 -9.663 1.00 89.56 143 LEU A O 1
ATOM 1144 N N . PRO A 1 144 ? 11.633 -11.512 -9.835 1.00 86.50 144 PRO A N 1
ATOM 1145 C CA . PRO A 1 144 ? 13.006 -11.400 -9.376 1.00 86.50 144 PRO A CA 1
ATOM 1146 C C . PRO A 1 144 ? 13.112 -11.777 -7.890 1.00 86.50 144 PRO A C 1
ATOM 1148 O O . PRO A 1 144 ? 12.342 -11.306 -7.055 1.00 86.50 144 PRO A O 1
ATOM 1151 N N . LYS A 1 145 ? 14.158 -12.537 -7.533 1.00 82.69 145 LYS A N 1
ATOM 1152 C CA . LYS A 1 145 ? 14.378 -13.098 -6.179 1.00 82.69 145 LYS A CA 1
ATOM 1153 C C . LYS A 1 145 ? 14.295 -12.095 -5.016 1.00 82.69 145 LYS A C 1
ATOM 1155 O O . LYS A 1 145 ? 14.092 -12.503 -3.877 1.00 82.69 145 LYS A O 1
ATOM 1160 N N . LYS A 1 146 ? 14.557 -10.806 -5.260 1.00 84.56 146 LYS A N 1
ATOM 1161 C CA . LYS A 1 146 ? 14.530 -9.739 -4.244 1.00 84.56 146 LYS A CA 1
ATOM 1162 C C . LYS A 1 146 ? 13.991 -8.438 -4.836 1.00 84.56 146 LYS A C 1
ATOM 1164 O O . LYS A 1 146 ? 14.761 -7.542 -5.188 1.00 84.56 146 LYS A O 1
ATOM 1169 N N . ILE A 1 147 ? 12.671 -8.313 -4.911 1.00 88.88 147 ILE A N 1
ATOM 1170 C CA . ILE A 1 147 ? 12.009 -7.044 -5.221 1.00 88.88 147 ILE A CA 1
ATOM 1171 C C . ILE A 1 147 ? 11.607 -6.326 -3.934 1.00 88.88 147 ILE A C 1
ATOM 1173 O O . ILE A 1 147 ? 10.962 -6.889 -3.054 1.00 88.88 147 ILE A O 1
ATOM 1177 N N . ARG A 1 148 ? 12.010 -5.060 -3.809 1.00 91.19 148 ARG A N 1
ATOM 1178 C CA . ARG A 1 148 ? 11.498 -4.163 -2.776 1.00 91.19 148 ARG A CA 1
ATOM 1179 C C . ARG A 1 148 ? 10.454 -3.270 -3.413 1.00 91.19 148 ARG A C 1
ATOM 1181 O O . ARG A 1 148 ? 10.822 -2.366 -4.161 1.00 91.19 148 ARG A O 1
ATOM 1188 N N . LEU A 1 149 ? 9.197 -3.507 -3.066 1.00 91.38 149 LEU A N 1
ATOM 1189 C CA . LEU A 1 149 ? 8.076 -2.661 -3.437 1.00 91.38 149 LEU A CA 1
ATOM 1190 C C . LEU A 1 149 ? 7.395 -2.199 -2.152 1.00 91.38 149 LEU A C 1
ATOM 1192 O O . LEU A 1 149 ? 6.970 -3.007 -1.330 1.00 91.38 149 LEU A O 1
ATOM 1196 N N . ARG A 1 150 ? 7.342 -0.887 -1.945 1.00 91.12 150 ARG A N 1
ATOM 1197 C CA . ARG A 1 150 ? 6.681 -0.267 -0.800 1.00 91.12 150 ARG A CA 1
ATOM 1198 C C . ARG A 1 150 ? 5.643 0.724 -1.289 1.00 91.12 150 ARG A C 1
ATOM 1200 O O . ARG A 1 150 ? 5.795 1.353 -2.339 1.00 91.12 150 ARG A O 1
ATOM 1207 N N . SER A 1 151 ? 4.604 0.876 -0.485 1.00 86.75 151 SER A N 1
ATOM 1208 C CA . SER A 1 151 ? 3.603 1.910 -0.624 1.00 86.75 151 SER A CA 1
ATOM 1209 C C . SER A 1 151 ? 3.705 2.933 0.488 1.00 86.75 151 SER A C 1
ATOM 1211 O O . SER A 1 151 ? 3.817 2.581 1.659 1.00 86.75 151 SER A O 1
ATOM 1213 N N . THR A 1 152 ? 3.569 4.205 0.140 1.00 84.19 152 THR A N 1
ATOM 1214 C CA . THR A 1 152 ? 3.295 5.240 1.135 1.00 84.19 152 THR A CA 1
ATOM 1215 C C . THR A 1 152 ? 1.804 5.217 1.460 1.00 84.19 152 THR A C 1
ATOM 1217 O O . THR A 1 152 ? 0.979 5.575 0.623 1.00 84.19 152 THR A O 1
ATOM 1220 N N . LEU A 1 153 ? 1.445 4.775 2.664 1.00 80.69 153 LEU A N 1
ATOM 1221 C CA . LEU A 1 153 ? 0.077 4.793 3.169 1.00 80.69 153 LEU A CA 1
ATOM 1222 C C . LEU A 1 153 ? -0.171 6.092 3.940 1.00 80.69 153 LEU A C 1
ATOM 1224 O O . LEU A 1 153 ? 0.519 6.402 4.911 1.00 80.69 153 LEU A O 1
ATOM 1228 N N . VAL A 1 154 ? -1.162 6.856 3.498 1.00 76.44 154 VAL A N 1
ATOM 1229 C CA . VAL A 1 154 ? -1.499 8.163 4.062 1.00 76.44 154 VAL A CA 1
ATOM 1230 C C . VAL A 1 154 ? -2.635 8.005 5.074 1.00 76.44 154 VAL A C 1
ATOM 1232 O O . VAL A 1 154 ? -3.726 7.556 4.716 1.00 76.44 154 VAL A O 1
ATOM 1235 N N . PHE A 1 155 ? -2.390 8.390 6.329 1.00 72.19 155 PHE A N 1
ATOM 1236 C CA . PHE A 1 155 ? -3.362 8.348 7.424 1.00 72.19 155 PHE A CA 1
ATOM 1237 C C . PHE A 1 155 ? -3.786 9.747 7.846 1.00 72.19 155 PHE A C 1
ATOM 1239 O O . PHE A 1 155 ? -2.968 10.651 7.996 1.00 72.19 155 PHE A O 1
A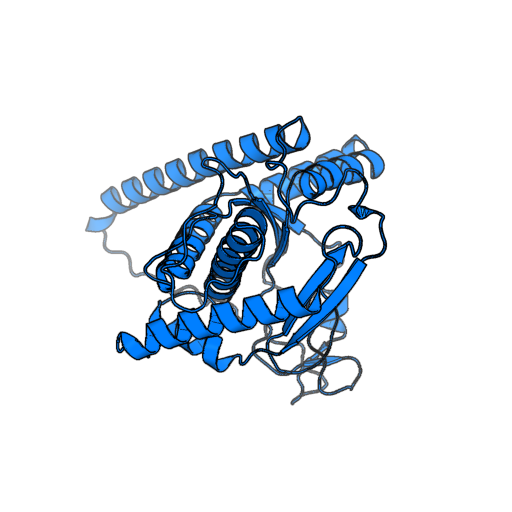TOM 1246 N N . ASN A 1 156 ? -5.073 9.903 8.137 1.00 69.56 156 ASN A N 1
ATOM 1247 C CA . ASN A 1 156 ? -5.571 11.076 8.838 1.00 69.56 156 ASN A CA 1
ATOM 1248 C C . ASN A 1 156 ? -5.441 10.849 10.351 1.00 69.56 156 ASN A C 1
ATOM 1250 O O . ASN A 1 156 ? -6.075 9.946 10.893 1.00 69.56 156 ASN A O 1
ATOM 1254 N N . LEU A 1 157 ? -4.629 11.664 11.024 1.00 69.00 157 LEU A N 1
ATOM 1255 C CA . LEU A 1 157 ? -4.322 11.524 12.454 1.00 69.00 157 LEU A CA 1
ATOM 1256 C C . LEU A 1 157 ? -5.291 12.275 13.370 1.00 69.00 157 LEU A C 1
ATOM 1258 O O . LEU A 1 157 ? -5.058 12.393 14.573 1.00 69.00 157 LEU A O 1
ATOM 1262 N N . ARG A 1 158 ? -6.374 12.833 12.826 1.00 64.56 158 ARG A N 1
ATOM 1263 C CA . ARG A 1 158 ? -7.308 13.614 13.630 1.00 64.56 158 ARG A CA 1
ATOM 1264 C C . ARG A 1 158 ? -8.031 12.729 14.665 1.00 64.56 158 ARG A C 1
ATOM 1266 O O . ARG A 1 158 ? -8.547 11.674 14.292 1.00 64.56 158 ARG A O 1
ATOM 1273 N N . PRO A 1 159 ? -8.175 13.183 15.926 1.00 54.41 159 PRO A N 1
ATOM 1274 C CA . PRO A 1 159 ? -9.084 12.552 16.876 1.00 54.41 159 PRO A CA 1
ATOM 1275 C C . PRO A 1 159 ? -10.505 12.512 16.299 1.00 54.41 159 PRO A C 1
ATOM 1277 O O . PRO A 1 159 ? -10.998 13.512 15.781 1.00 54.41 159 PRO A O 1
ATOM 1280 N N . SER A 1 160 ? -11.193 11.377 16.404 1.00 48.00 160 SER A N 1
ATOM 1281 C CA . SER A 1 160 ? -12.545 11.160 15.860 1.00 48.00 160 SER A CA 1
ATOM 1282 C C . SER A 1 160 ? -13.655 11.997 16.528 1.00 48.00 160 SER A C 1
ATOM 1284 O O . SER A 1 160 ? -14.832 11.781 16.254 1.00 48.00 160 SER A O 1
ATOM 1286 N N . ALA A 1 161 ? -13.309 12.947 17.401 1.00 37.53 161 ALA A N 1
ATOM 1287 C CA . ALA A 1 161 ? -14.243 13.794 18.128 1.00 37.53 161 ALA A CA 1
ATOM 1288 C C . ALA A 1 161 ? -14.315 15.204 17.513 1.00 37.53 161 ALA A C 1
ATOM 1290 O O . ALA A 1 161 ? -13.407 16.014 17.669 1.00 37.53 161 ALA A O 1
ATOM 1291 N N . GLY A 1 162 ? -15.445 15.500 16.865 1.00 39.06 162 GLY A N 1
ATOM 1292 C CA . GLY A 1 162 ? -15.924 16.863 16.637 1.00 39.06 162 GLY A CA 1
ATOM 1293 C C . GLY A 1 162 ? -15.381 17.572 15.394 1.00 39.06 162 GLY A C 1
ATOM 1294 O O . GLY A 1 162 ? -14.208 17.907 15.273 1.00 39.06 162 GLY A O 1
ATOM 1295 N N . ILE A 1 163 ? -16.298 17.943 14.502 1.00 41.41 163 ILE A N 1
ATOM 1296 C CA . ILE A 1 163 ? -16.084 18.737 13.276 1.00 41.41 163 ILE A CA 1
ATOM 1297 C C . ILE A 1 163 ? -15.643 20.200 13.577 1.00 41.41 163 ILE A C 1
ATOM 1299 O O . ILE A 1 163 ? -15.471 21.010 12.672 1.00 41.41 163 ILE A O 1
ATOM 1303 N N . ARG A 1 164 ? -15.375 20.553 14.844 1.00 38.38 164 ARG A N 1
ATOM 1304 C CA . ARG A 1 164 ? -15.230 21.935 15.344 1.00 38.38 164 ARG A CA 1
ATOM 1305 C C . ARG A 1 164 ? -13.799 22.373 15.692 1.00 38.38 164 ARG A C 1
ATOM 1307 O O . ARG A 1 164 ? -13.627 23.185 16.593 1.00 38.38 164 ARG A O 1
ATOM 1314 N N . GLN A 1 165 ? -12.771 21.888 14.997 1.00 39.22 165 GLN A N 1
ATOM 1315 C CA . GLN A 1 165 ? -11.437 22.500 15.094 1.00 39.22 165 GLN A CA 1
ATOM 1316 C C . GLN A 1 165 ? -10.977 23.024 13.731 1.00 39.22 165 GLN A C 1
ATOM 1318 O O . GLN A 1 165 ? -10.707 22.269 12.793 1.00 39.22 165 GLN A O 1
ATOM 1323 N N . SER A 1 166 ? -10.952 24.352 13.626 1.00 45.91 166 SER A N 1
ATOM 1324 C CA . SER A 1 166 ? -10.383 25.122 12.526 1.00 45.91 166 SER A CA 1
ATOM 1325 C C . SER A 1 166 ? -8.856 25.085 12.623 1.00 45.91 166 SER A C 1
ATOM 1327 O O . SER A 1 166 ? -8.264 25.827 13.401 1.00 45.91 166 SER A O 1
ATOM 1329 N N . GLY A 1 167 ? -8.214 24.212 11.850 1.00 43.88 167 GLY A N 1
ATOM 1330 C CA . GLY A 1 167 ? -6.756 24.196 11.744 1.00 43.88 167 GLY A CA 1
ATOM 1331 C C . GLY A 1 167 ? -6.227 22.952 11.041 1.00 43.88 167 GLY A C 1
ATOM 1332 O O . GLY A 1 167 ? -6.146 21.899 11.659 1.00 43.88 167 GLY A O 1
ATOM 1333 N N . GLY A 1 168 ? -5.878 23.087 9.756 1.00 50.34 168 GLY A N 1
ATOM 1334 C CA . GLY A 1 168 ? -5.051 22.140 8.989 1.00 50.34 168 GLY A CA 1
ATOM 1335 C C . GLY A 1 168 ? -5.573 20.705 8.782 1.00 50.34 168 GLY A C 1
ATOM 1336 O O . GLY A 1 168 ? -6.436 20.187 9.492 1.00 50.34 168 GLY A O 1
ATOM 1337 N N . ASN A 1 169 ? -5.030 20.027 7.767 1.00 57.12 169 ASN A N 1
ATOM 1338 C CA . ASN A 1 169 ? -5.084 18.565 7.679 1.00 57.12 169 ASN A CA 1
ATOM 1339 C C . ASN A 1 169 ? -3.876 18.011 8.455 1.00 57.12 169 ASN A C 1
ATOM 1341 O O . ASN A 1 169 ? -2.747 18.328 8.095 1.00 57.12 169 ASN A O 1
ATOM 1345 N N . CYS A 1 170 ? -4.105 17.192 9.487 1.00 64.25 170 CYS A N 1
ATOM 1346 C CA . CYS A 1 170 ? -3.039 16.470 10.187 1.00 64.25 170 CYS A CA 1
ATOM 1347 C C . CYS A 1 170 ? -2.907 15.076 9.566 1.00 64.25 170 CYS A C 1
ATOM 1349 O O . CYS A 1 170 ? -3.810 14.242 9.700 1.00 64.25 170 CYS A O 1
ATOM 1351 N N . VAL A 1 171 ? -1.834 14.868 8.808 1.00 69.25 171 VAL A N 1
ATOM 1352 C CA . VAL A 1 171 ? -1.635 13.678 7.980 1.00 69.25 171 VAL A CA 1
ATOM 1353 C C . VAL A 1 171 ? -0.304 13.035 8.334 1.00 69.25 171 VAL A C 1
ATOM 1355 O O . VAL A 1 171 ? 0.730 13.695 8.302 1.00 69.25 171 VAL A O 1
ATOM 1358 N N . GLY A 1 172 ? -0.351 11.744 8.645 1.00 75.19 172 GLY A N 1
ATOM 1359 C CA . GLY A 1 172 ? 0.821 10.898 8.828 1.00 75.19 172 GLY A CA 1
ATOM 1360 C C . GLY A 1 172 ? 1.046 10.001 7.617 1.00 75.19 172 GLY A C 1
ATOM 1361 O O . GLY A 1 172 ? 0.098 9.617 6.928 1.00 75.19 172 GLY A O 1
ATOM 1362 N N . TYR A 1 173 ? 2.302 9.640 7.387 1.00 78.06 173 TYR A N 1
ATOM 1363 C CA . TYR A 1 173 ? 2.707 8.649 6.397 1.00 78.06 173 TYR A CA 1
ATOM 1364 C C . TYR A 1 173 ? 3.191 7.385 7.094 1.00 78.06 173 TYR A C 1
ATOM 1366 O O . TYR A 1 173 ? 3.807 7.454 8.158 1.00 78.06 173 TYR A O 1
ATOM 1374 N N . VAL A 1 174 ? 2.934 6.244 6.471 1.00 84.62 174 VAL A N 1
ATOM 1375 C CA . VAL A 1 174 ? 3.474 4.954 6.895 1.00 84.62 174 VAL A CA 1
ATOM 1376 C C . VAL A 1 174 ? 4.001 4.230 5.663 1.00 84.62 174 VAL A C 1
ATOM 1378 O O . VAL A 1 174 ? 3.334 4.215 4.626 1.00 84.62 174 VAL A O 1
ATOM 1381 N N . LEU A 1 175 ? 5.197 3.661 5.742 1.00 86.88 175 LEU A N 1
ATOM 1382 C CA . LEU A 1 175 ? 5.801 2.883 4.668 1.00 86.88 175 LEU A CA 1
ATOM 1383 C C . LEU A 1 175 ? 5.317 1.435 4.752 1.00 86.88 175 LEU A C 1
ATOM 1385 O O . LEU A 1 175 ? 5.872 0.615 5.473 1.00 86.88 175 LEU A O 1
ATOM 1389 N N . LEU A 1 176 ? 4.291 1.107 3.971 1.00 88.00 176 LEU A N 1
ATOM 1390 C CA . LEU A 1 176 ? 3.749 -0.244 3.866 1.00 88.00 176 LEU A CA 1
ATOM 1391 C C . LEU A 1 176 ? 4.607 -1.086 2.907 1.00 88.00 176 LEU A C 1
ATOM 1393 O O . LEU A 1 176 ? 4.654 -0.769 1.717 1.00 88.00 176 LEU A O 1
ATOM 1397 N N . PRO A 1 177 ? 5.284 -2.155 3.355 1.00 90.06 177 PRO A N 1
ATOM 1398 C CA . PRO A 1 177 ? 5.929 -3.090 2.442 1.00 90.06 177 PRO A CA 1
ATOM 1399 C C . PRO A 1 177 ? 4.885 -3.976 1.756 1.00 90.06 177 PRO A C 1
ATOM 1401 O O . PRO A 1 177 ? 4.005 -4.522 2.413 1.00 90.06 177 PRO A O 1
ATOM 1404 N N . PHE A 1 178 ? 5.002 -4.140 0.440 1.00 89.75 178 PHE A N 1
ATOM 1405 C CA . PHE A 1 178 ? 4.251 -5.146 -0.302 1.00 89.75 178 PHE A CA 1
ATOM 1406 C C . PHE A 1 178 ? 5.119 -6.383 -0.513 1.00 89.75 178 PHE A C 1
ATOM 1408 O O . PHE A 1 178 ? 6.234 -6.296 -1.038 1.00 89.75 178 PHE A O 1
ATOM 1415 N N . THR A 1 179 ? 4.585 -7.542 -0.137 1.00 90.38 179 THR A N 1
ATOM 1416 C CA . THR A 1 179 ? 5.206 -8.835 -0.433 1.00 90.38 179 THR A CA 1
ATOM 1417 C C . THR A 1 179 ? 4.787 -9.258 -1.836 1.00 90.38 179 THR A C 1
ATOM 1419 O O . THR A 1 179 ? 3.682 -9.753 -2.038 1.00 90.38 179 THR A O 1
ATOM 1422 N N . ILE A 1 180 ? 5.659 -9.012 -2.812 1.00 91.81 180 ILE A N 1
ATOM 1423 C CA . ILE A 1 180 ? 5.432 -9.384 -4.212 1.00 91.81 180 ILE A CA 1
ATOM 1424 C C . ILE A 1 180 ? 5.865 -10.837 -4.399 1.00 91.81 180 ILE A C 1
ATOM 1426 O O . ILE A 1 180 ? 7.061 -11.130 -4.410 1.00 91.81 180 ILE A O 1
ATOM 1430 N N . ALA A 1 181 ? 4.889 -11.733 -4.485 1.00 91.62 181 ALA A N 1
ATOM 1431 C CA . ALA A 1 181 ? 5.086 -13.171 -4.632 1.00 91.62 181 ALA A CA 1
ATOM 1432 C C . ALA A 1 181 ? 3.814 -13.797 -5.205 1.00 91.62 181 ALA A C 1
ATOM 1434 O O . ALA A 1 181 ? 2.721 -13.388 -4.817 1.00 91.62 181 ALA A O 1
ATOM 1435 N N . LEU A 1 182 ? 3.948 -14.801 -6.072 1.00 91.94 182 LEU A N 1
ATOM 1436 C CA . LEU A 1 182 ? 2.812 -15.638 -6.452 1.00 91.94 182 LEU A CA 1
ATOM 1437 C C . LEU A 1 182 ? 2.396 -16.506 -5.258 1.00 91.94 182 LEU A C 1
ATOM 1439 O O . LEU A 1 182 ? 3.237 -16.968 -4.481 1.00 91.94 182 LEU A O 1
ATOM 1443 N N . ARG A 1 183 ? 1.089 -16.700 -5.091 1.00 91.00 183 ARG A N 1
ATOM 1444 C CA . ARG A 1 183 ? 0.501 -17.494 -4.009 1.00 91.00 183 ARG A CA 1
ATOM 1445 C C . ARG A 1 183 ? -0.356 -18.594 -4.610 1.00 91.00 183 ARG A C 1
ATOM 1447 O O . ARG A 1 183 ? -1.201 -18.302 -5.450 1.00 91.00 183 ARG A O 1
ATOM 1454 N N . ASP A 1 184 ? -0.179 -19.815 -4.117 1.00 90.06 184 ASP A N 1
ATOM 1455 C CA . ASP A 1 184 ? -1.042 -20.945 -4.478 1.00 90.06 184 ASP A CA 1
ATOM 1456 C C . ASP A 1 184 ? -2.472 -20.734 -3.955 1.00 90.06 184 ASP A C 1
ATOM 1458 O O . ASP A 1 184 ? -3.451 -21.101 -4.600 1.00 90.06 184 ASP A O 1
ATOM 1462 N N . ASP A 1 185 ? -2.595 -20.118 -2.775 1.00 92.62 185 ASP A N 1
ATOM 1463 C CA . ASP A 1 185 ? -3.863 -19.716 -2.180 1.00 92.62 185 ASP A CA 1
ATOM 1464 C C . ASP A 1 185 ? -4.089 -18.203 -2.348 1.00 92.62 185 ASP A C 1
ATOM 1466 O O . ASP A 1 185 ? -3.408 -17.411 -1.690 1.00 92.62 185 ASP A O 1
ATOM 1470 N N . PRO A 1 186 ? -5.087 -17.761 -3.139 1.00 93.44 186 PRO A N 1
ATOM 1471 C CA . PRO A 1 186 ? -5.424 -16.342 -3.268 1.00 93.44 186 PRO A CA 1
ATOM 1472 C C . PRO A 1 186 ? -5.755 -15.663 -1.928 1.00 93.44 186 PRO A C 1
ATOM 1474 O O . PRO A 1 186 ? -5.535 -14.461 -1.760 1.00 93.44 186 PRO A O 1
ATOM 1477 N N . LEU A 1 187 ? -6.241 -16.417 -0.935 1.00 96.00 187 LEU A N 1
ATOM 1478 C CA . LEU A 1 187 ? -6.555 -15.879 0.390 1.00 96.00 187 LEU A CA 1
ATOM 1479 C C . LEU A 1 187 ? -5.300 -15.514 1.195 1.00 96.00 187 LEU A C 1
ATOM 1481 O O . LEU A 1 187 ? -5.400 -14.719 2.136 1.00 96.00 187 LEU A O 1
ATOM 1485 N N . ASP A 1 188 ? -4.121 -16.031 0.832 1.00 95.94 188 ASP A N 1
ATOM 1486 C CA . ASP A 1 188 ? -2.860 -15.665 1.486 1.00 95.94 188 ASP A CA 1
ATOM 1487 C C . ASP A 1 188 ? -2.518 -14.191 1.285 1.00 95.94 188 ASP A C 1
ATOM 1489 O O . ASP A 1 188 ? -2.024 -13.557 2.217 1.00 95.94 188 ASP A O 1
ATOM 1493 N N . TYR A 1 189 ? -2.880 -13.593 0.145 1.00 95.75 189 TYR A N 1
ATOM 1494 C CA . TYR A 1 189 ? -2.719 -12.150 -0.052 1.00 95.75 189 TYR A CA 1
ATOM 1495 C C . TYR A 1 189 ? -3.511 -11.337 0.982 1.00 95.75 189 TYR A C 1
ATOM 1497 O O . TYR A 1 189 ? -3.029 -10.321 1.487 1.00 95.75 189 TYR A O 1
ATOM 1505 N N . ILE A 1 190 ? -4.712 -11.797 1.352 1.00 95.75 190 ILE A N 1
ATOM 1506 C CA . ILE A 1 190 ? -5.535 -11.145 2.380 1.00 95.75 190 ILE A CA 1
ATOM 1507 C C . ILE A 1 190 ? -4.934 -11.351 3.777 1.00 95.75 190 ILE A C 1
ATOM 1509 O O . ILE A 1 190 ? -4.929 -10.422 4.592 1.00 95.75 190 ILE A O 1
ATOM 1513 N N . ARG A 1 191 ? -4.411 -12.550 4.069 1.00 95.62 191 ARG A N 1
ATOM 1514 C CA . ARG A 1 191 ? -3.748 -12.855 5.351 1.00 95.62 191 ARG A CA 1
ATOM 1515 C C . ARG A 1 191 ? -2.490 -12.009 5.540 1.00 95.62 191 ARG A C 1
ATOM 1517 O O . ARG A 1 191 ? -2.320 -11.418 6.607 1.00 95.62 191 ARG A O 1
ATOM 1524 N N . ASP A 1 192 ? -1.671 -11.892 4.501 1.00 93.88 192 ASP A N 1
ATOM 1525 C CA . ASP A 1 192 ? -0.469 -11.057 4.482 1.00 93.88 192 ASP A CA 1
ATOM 1526 C C . ASP A 1 192 ? -0.796 -9.579 4.684 1.00 93.88 192 ASP A C 1
ATOM 1528 O O . ASP A 1 192 ? -0.181 -8.909 5.521 1.00 93.88 192 ASP A O 1
ATOM 1532 N N . ALA A 1 193 ? -1.788 -9.067 3.948 1.00 92.12 193 ALA A N 1
ATOM 1533 C CA . ALA A 1 193 ? -2.221 -7.683 4.075 1.00 92.12 193 ALA A CA 1
ATOM 1534 C C . ALA A 1 193 ? -2.707 -7.392 5.501 1.00 92.12 193 ALA A C 1
ATOM 1536 O O . ALA A 1 193 ? -2.272 -6.417 6.117 1.00 92.12 193 ALA A O 1
ATOM 1537 N N . LYS A 1 194 ? -3.534 -8.279 6.072 1.00 92.75 194 LYS A N 1
ATOM 1538 C CA . LYS A 1 194 ? -3.988 -8.180 7.465 1.00 92.75 194 LYS A CA 1
ATOM 1539 C C . LYS A 1 194 ? -2.809 -8.167 8.440 1.00 92.75 194 LYS A C 1
ATOM 1541 O O . LYS A 1 194 ? -2.751 -7.287 9.296 1.00 92.75 194 LYS A O 1
ATOM 1546 N N . ALA A 1 195 ? -1.876 -9.112 8.317 1.00 92.00 195 ALA A N 1
ATOM 1547 C CA . ALA A 1 195 ? -0.716 -9.212 9.202 1.00 92.00 195 ALA A CA 1
ATOM 1548 C C . ALA A 1 195 ? 0.161 -7.951 9.137 1.00 92.00 195 ALA A C 1
ATOM 1550 O O . ALA A 1 195 ? 0.576 -7.431 10.174 1.00 92.00 195 ALA A O 1
ATOM 1551 N N . THR A 1 196 ? 0.374 -7.422 7.932 1.00 88.56 196 THR A N 1
ATOM 1552 C CA . THR A 1 196 ? 1.139 -6.191 7.691 1.00 88.56 196 THR A CA 1
ATOM 1553 C C . THR A 1 196 ? 0.459 -4.987 8.342 1.00 88.56 196 THR A C 1
ATOM 1555 O O . THR A 1 196 ? 1.072 -4.277 9.138 1.00 88.56 196 THR A O 1
ATOM 1558 N N . ILE A 1 197 ? -0.837 -4.795 8.088 1.00 85.38 197 ILE A N 1
ATOM 1559 C CA . ILE A 1 197 ? -1.618 -3.687 8.655 1.00 85.38 197 ILE A CA 1
ATOM 1560 C C . ILE A 1 197 ? -1.703 -3.792 10.181 1.00 85.38 197 ILE A C 1
ATOM 1562 O O . ILE A 1 197 ? -1.580 -2.784 10.876 1.00 85.38 197 ILE A O 1
ATOM 1566 N N . ASP A 1 198 ? -1.920 -4.988 10.728 1.00 85.69 198 ASP A N 1
ATOM 1567 C CA . ASP A 1 198 ? -1.983 -5.198 12.176 1.00 85.69 198 ASP A CA 1
ATOM 1568 C C . ASP A 1 198 ? -0.622 -4.970 12.847 1.00 85.69 198 ASP A C 1
ATOM 1570 O O . ASP A 1 198 ? -0.584 -4.458 13.969 1.00 85.69 198 ASP A O 1
ATOM 1574 N N . GLY A 1 199 ? 0.483 -5.270 12.158 1.00 81.56 199 GLY A N 1
ATOM 1575 C CA . GLY A 1 199 ? 1.832 -4.876 12.569 1.00 81.56 199 GLY A CA 1
ATOM 1576 C C . GLY A 1 199 ? 2.000 -3.356 12.610 1.00 81.56 199 GLY A C 1
ATOM 1577 O O . GLY A 1 199 ? 2.406 -2.812 13.635 1.00 81.56 199 GLY A O 1
ATOM 1578 N N . MET A 1 200 ? 1.582 -2.661 11.549 1.00 77.12 200 MET A N 1
ATOM 1579 C CA . MET A 1 200 ? 1.650 -1.195 11.453 1.00 77.12 200 MET A CA 1
ATOM 1580 C C . MET A 1 200 ? 0.772 -0.493 12.497 1.00 77.12 200 MET A C 1
ATOM 1582 O O . MET A 1 200 ? 1.157 0.538 13.041 1.00 77.12 200 MET A O 1
ATOM 1586 N N . LYS A 1 201 ? -0.392 -1.057 12.851 1.00 77.69 201 LYS A N 1
ATOM 1587 C CA . LYS A 1 201 ? -1.232 -0.543 13.954 1.00 77.69 201 LYS A CA 1
ATOM 1588 C C . LYS A 1 201 ? -0.519 -0.586 15.309 1.00 77.69 201 LYS A C 1
ATOM 1590 O O . LYS A 1 201 ? -0.911 0.143 16.216 1.00 77.69 201 LYS A O 1
ATOM 1595 N N . ARG A 1 202 ? 0.498 -1.441 15.463 1.00 80.00 202 ARG A N 1
ATOM 1596 C CA . ARG A 1 202 ? 1.357 -1.524 16.655 1.00 80.00 202 ARG A CA 1
ATOM 1597 C C . ARG A 1 202 ? 2.604 -0.648 16.520 1.00 80.00 202 ARG A C 1
ATOM 1599 O O . ARG A 1 202 ? 3.607 -0.933 17.161 1.00 80.00 202 ARG A O 1
ATOM 1606 N N . SER A 1 203 ? 2.556 0.393 15.699 1.00 77.19 203 SER A N 1
ATOM 1607 C CA . SER A 1 203 ? 3.630 1.364 15.531 1.00 77.19 203 SER A CA 1
ATOM 1608 C C . SER A 1 203 ? 3.079 2.781 15.606 1.00 77.19 203 SER A C 1
ATOM 1610 O O . SER A 1 203 ? 1.959 3.058 15.172 1.00 77.19 203 SER A O 1
ATOM 1612 N N . PHE A 1 204 ? 3.875 3.698 16.152 1.00 77.56 204 PHE A N 1
ATOM 1613 C CA . PHE A 1 204 ? 3.569 5.128 16.132 1.00 77.56 204 PHE A CA 1
ATOM 1614 C C . PHE A 1 204 ? 4.098 5.830 14.871 1.00 77.56 204 PHE A C 1
ATOM 1616 O O . PHE A 1 204 ? 4.137 7.059 14.836 1.00 77.56 204 PHE A O 1
ATOM 1623 N N . GLU A 1 205 ? 4.476 5.079 13.828 1.00 81.62 205 GLU A N 1
ATOM 1624 C CA . GLU A 1 205 ? 5.071 5.593 12.586 1.00 81.62 205 GLU A CA 1
ATOM 1625 C C . GLU A 1 205 ? 4.317 6.797 12.002 1.00 81.62 205 GLU A C 1
ATOM 1627 O O . GLU A 1 205 ? 4.919 7.836 11.735 1.00 81.62 205 GLU A O 1
ATOM 1632 N N . ALA A 1 206 ? 2.989 6.699 11.874 1.00 79.62 206 ALA A N 1
ATOM 1633 C CA . ALA A 1 206 ? 2.171 7.778 11.322 1.00 79.62 206 ALA A CA 1
ATOM 1634 C C . ALA A 1 206 ? 2.278 9.072 12.150 1.00 79.62 206 ALA A C 1
ATOM 1636 O O . ALA A 1 206 ? 2.373 10.164 11.595 1.00 79.62 206 ALA A O 1
ATOM 1637 N N . ILE A 1 207 ? 2.286 8.955 13.482 1.00 81.06 207 ILE A N 1
ATOM 1638 C CA . ILE A 1 207 ? 2.414 10.105 14.387 1.00 81.06 207 ILE A CA 1
ATOM 1639 C C . ILE A 1 207 ? 3.814 10.705 14.258 1.00 81.06 207 ILE A C 1
ATOM 1641 O O . ILE A 1 207 ? 3.942 11.914 14.074 1.00 81.06 207 ILE A O 1
ATOM 1645 N N . PHE A 1 208 ? 4.852 9.865 14.270 1.00 81.38 208 PHE A N 1
ATOM 1646 C CA . PHE A 1 208 ? 6.234 10.309 14.110 1.00 81.38 208 PHE A CA 1
ATOM 1647 C C . PHE A 1 208 ? 6.461 11.039 12.785 1.00 81.38 208 PHE A C 1
ATOM 1649 O O . PHE A 1 208 ? 7.058 12.114 12.787 1.00 81.38 208 PHE A O 1
ATOM 1656 N N . THR A 1 209 ? 5.964 10.519 11.661 1.00 80.62 209 THR A N 1
ATOM 1657 C CA . THR A 1 209 ? 6.121 11.187 10.358 1.00 80.62 209 THR A CA 1
ATOM 1658 C C . THR A 1 209 ? 5.423 12.535 10.309 1.00 80.62 209 THR A C 1
ATOM 1660 O O . THR A 1 209 ? 6.006 13.496 9.805 1.00 80.62 209 THR A O 1
ATOM 1663 N N . SER A 1 210 ? 4.218 12.640 10.876 1.00 81.00 210 SER A N 1
ATOM 1664 C CA . SER A 1 210 ? 3.512 13.918 10.986 1.00 81.00 210 SER A CA 1
ATOM 1665 C C . SER A 1 210 ? 4.289 14.914 11.848 1.00 81.00 210 SER A C 1
ATOM 1667 O O . SER A 1 210 ? 4.462 16.063 11.444 1.00 81.00 210 SER A O 1
ATOM 1669 N N . SER A 1 211 ? 4.810 14.486 13.003 1.00 82.25 211 SER A N 1
ATOM 1670 C CA . SER A 1 211 ? 5.609 15.342 13.888 1.00 82.25 211 SER A CA 1
ATOM 1671 C C . SER A 1 211 ? 6.923 15.788 13.244 1.00 82.25 211 SER A C 1
ATOM 1673 O O . SER A 1 211 ? 7.290 16.954 13.359 1.00 82.25 211 SER A O 1
ATOM 1675 N N . ILE A 1 212 ? 7.618 14.898 12.526 1.00 81.81 212 ILE A N 1
ATOM 1676 C CA . ILE A 1 212 ? 8.846 15.234 11.788 1.00 81.81 212 ILE A CA 1
ATOM 1677 C C . ILE A 1 212 ? 8.543 16.255 10.685 1.00 81.81 212 ILE A C 1
ATOM 1679 O O . ILE A 1 212 ? 9.278 17.231 10.539 1.00 81.81 212 ILE A O 1
ATOM 1683 N N . ALA A 1 213 ? 7.461 16.062 9.926 1.00 80.19 213 ALA A N 1
ATOM 1684 C CA . ALA A 1 213 ? 7.061 16.992 8.874 1.00 80.19 213 ALA A CA 1
ATOM 1685 C C . ALA A 1 213 ? 6.693 18.375 9.442 1.00 80.19 213 ALA A C 1
ATOM 1687 O O . ALA A 1 213 ? 7.107 19.397 8.893 1.00 80.19 213 ALA A O 1
ATOM 1688 N N . GLU A 1 214 ? 5.969 18.416 10.563 1.00 82.69 214 GLU A N 1
ATOM 1689 C CA . GLU A 1 214 ? 5.617 19.659 11.253 1.00 82.69 214 GLU A CA 1
ATOM 1690 C C . GLU A 1 214 ? 6.853 20.373 11.816 1.00 82.69 214 GLU A C 1
ATOM 1692 O O . GLU A 1 214 ? 6.993 21.588 11.659 1.00 82.69 214 GLU A O 1
ATOM 1697 N N . LEU A 1 215 ? 7.781 19.631 12.425 1.00 84.31 215 LEU A N 1
ATOM 1698 C CA . LEU A 1 215 ? 9.041 20.173 12.927 1.00 84.31 215 LEU A CA 1
ATOM 1699 C C . LEU A 1 215 ? 9.884 20.749 11.783 1.00 84.31 215 LEU A C 1
ATOM 1701 O O . LEU A 1 215 ? 10.372 21.873 11.885 1.00 84.31 215 LEU A O 1
ATOM 1705 N N . ALA A 1 216 ? 10.005 20.016 10.673 1.00 83.00 216 ALA A N 1
ATOM 1706 C CA . ALA A 1 216 ? 10.719 20.479 9.488 1.00 83.00 216 ALA A CA 1
ATOM 1707 C C . ALA A 1 216 ? 10.095 21.760 8.915 1.00 83.00 216 ALA A C 1
ATOM 1709 O O . ALA A 1 216 ? 10.817 22.684 8.544 1.00 83.00 216 ALA A O 1
ATOM 1710 N N . PHE A 1 217 ? 8.762 21.839 8.892 1.00 83.31 217 PHE A N 1
ATOM 1711 C CA . PHE A 1 217 ? 8.038 23.031 8.462 1.00 83.31 217 PHE A CA 1
ATOM 1712 C C . PHE A 1 217 ? 8.298 24.228 9.385 1.00 83.31 217 PHE A C 1
ATOM 1714 O O . PHE A 1 217 ? 8.593 25.315 8.893 1.00 83.31 217 PHE A O 1
ATOM 1721 N N . LYS A 1 218 ? 8.221 24.038 10.708 1.00 84.75 218 LYS A N 1
ATOM 1722 C CA . LYS A 1 218 ? 8.414 25.115 11.694 1.00 84.75 218 LYS A CA 1
ATOM 1723 C C . LYS A 1 218 ? 9.854 25.625 11.745 1.00 84.75 218 LYS A C 1
ATOM 1725 O O . LYS A 1 218 ? 10.055 26.829 11.844 1.00 84.75 218 LYS A O 1
ATOM 1730 N N . LEU A 1 219 ? 10.839 24.727 11.689 1.00 88.38 219 LEU A N 1
ATOM 1731 C CA . LEU A 1 219 ? 12.255 25.085 11.821 1.00 88.38 219 LEU A CA 1
ATOM 1732 C C . LEU A 1 219 ? 12.880 25.557 10.504 1.00 88.38 219 LEU A C 1
ATOM 1734 O O . LEU A 1 219 ? 13.691 26.477 10.507 1.00 88.38 219 LEU A O 1
ATOM 1738 N N . PHE A 1 220 ? 12.523 24.926 9.383 1.00 89.44 220 PHE A N 1
ATOM 1739 C CA . PHE A 1 220 ? 13.219 25.102 8.102 1.00 89.44 220 PHE A CA 1
ATOM 1740 C C . PHE A 1 220 ? 12.297 25.539 6.955 1.00 89.44 220 PHE A C 1
ATOM 1742 O O . PHE A 1 220 ? 12.731 25.625 5.802 1.00 89.44 220 PHE A O 1
ATOM 1749 N N . GLY A 1 221 ? 11.023 25.807 7.249 1.00 88.12 221 GLY A N 1
ATOM 1750 C CA . GLY A 1 221 ? 10.041 26.309 6.296 1.00 88.12 221 GLY A CA 1
ATOM 1751 C C . GLY A 1 221 ? 9.471 25.261 5.335 1.00 88.12 221 GLY A C 1
ATOM 1752 O O . GLY A 1 221 ? 9.876 24.096 5.272 1.00 88.12 221 GLY A O 1
ATOM 1753 N N . VAL A 1 222 ? 8.511 25.713 4.523 1.00 84.62 222 VAL A N 1
ATOM 1754 C CA . VAL A 1 222 ? 7.725 24.866 3.608 1.00 84.62 222 VAL A CA 1
ATOM 1755 C C . VAL A 1 222 ? 8.565 24.134 2.562 1.00 84.62 222 VAL A C 1
ATOM 1757 O O . VAL A 1 222 ? 8.247 22.998 2.225 1.00 84.62 222 VAL A O 1
ATOM 1760 N N . LYS A 1 223 ? 9.656 24.744 2.078 1.00 86.81 223 LYS A N 1
ATOM 1761 C CA . LYS A 1 223 ? 10.534 24.141 1.060 1.00 86.81 223 LYS A CA 1
ATOM 1762 C C . LYS A 1 223 ? 11.208 22.868 1.574 1.00 86.81 223 LYS A C 1
ATOM 1764 O O . LYS A 1 223 ? 11.322 21.891 0.841 1.00 86.81 223 LYS A O 1
ATOM 1769 N N . THR A 1 224 ? 11.628 22.865 2.836 1.00 85.81 224 THR A N 1
ATOM 1770 C CA . THR A 1 224 ? 12.289 21.708 3.451 1.00 85.81 224 THR A CA 1
ATOM 1771 C C . THR A 1 224 ? 11.281 20.601 3.739 1.00 85.81 224 THR A C 1
ATOM 1773 O O . THR A 1 224 ? 11.520 19.442 3.404 1.00 85.81 224 THR A O 1
ATOM 1776 N N . ALA A 1 225 ? 10.114 20.957 4.284 1.00 82.31 225 ALA A N 1
ATOM 1777 C CA . ALA A 1 225 ? 9.037 20.001 4.538 1.00 82.31 225 ALA A CA 1
ATOM 1778 C C . ALA A 1 225 ? 8.509 19.345 3.245 1.00 82.31 225 ALA A C 1
ATOM 1780 O O . ALA A 1 225 ? 8.260 18.134 3.214 1.00 82.31 225 ALA A O 1
ATOM 1781 N N . SER A 1 226 ? 8.383 20.116 2.157 1.00 82.56 226 SER A N 1
ATOM 1782 C CA . SER A 1 226 ? 7.966 19.585 0.855 1.00 82.56 226 SER A CA 1
ATOM 1783 C C . SER A 1 226 ? 9.044 18.704 0.225 1.00 82.56 226 SER A C 1
ATOM 1785 O O . SER A 1 226 ? 8.717 17.631 -0.279 1.00 82.56 226 SER A O 1
ATOM 1787 N N . ALA A 1 227 ? 10.324 19.080 0.322 1.00 85.75 227 ALA A N 1
ATOM 1788 C CA . ALA A 1 227 ? 11.434 18.251 -0.144 1.00 85.75 227 ALA A CA 1
ATOM 1789 C C . ALA A 1 227 ? 11.511 16.911 0.608 1.00 85.75 227 ALA A C 1
ATOM 1791 O O . ALA A 1 227 ? 11.730 15.871 -0.015 1.00 85.75 227 ALA A O 1
ATOM 1792 N N . LEU A 1 228 ? 11.283 16.913 1.926 1.00 84.69 228 LEU A N 1
ATOM 1793 C CA . LEU A 1 228 ? 11.240 15.694 2.735 1.00 84.69 228 LEU A CA 1
ATOM 1794 C C . LEU A 1 228 ? 10.104 14.768 2.284 1.00 84.69 228 LEU A C 1
ATOM 1796 O O . LEU A 1 228 ? 10.334 13.594 1.997 1.00 84.69 228 LEU A O 1
ATOM 1800 N N . SER A 1 229 ? 8.897 15.322 2.152 1.00 80.69 229 SER A N 1
ATOM 1801 C CA . SER A 1 229 ? 7.717 14.584 1.687 1.00 80.69 229 SER A CA 1
ATOM 1802 C C . SER A 1 229 ? 7.933 14.019 0.280 1.00 80.69 229 SER A C 1
ATOM 1804 O O . SER A 1 229 ? 7.651 12.848 0.027 1.00 80.69 229 SER A O 1
ATOM 1806 N N . TYR A 1 230 ? 8.517 14.817 -0.621 1.00 84.19 230 TYR A N 1
ATOM 1807 C CA . TYR A 1 230 ? 8.864 14.389 -1.973 1.00 84.19 230 TYR A CA 1
ATOM 1808 C C . TYR A 1 230 ? 9.848 13.217 -1.968 1.00 84.19 230 TYR A C 1
ATOM 1810 O O . TYR A 1 230 ? 9.650 12.261 -2.713 1.00 84.19 230 TYR A O 1
ATOM 1818 N N . ARG A 1 231 ? 10.886 13.236 -1.122 1.00 85.75 231 ARG A N 1
ATOM 1819 C CA . ARG A 1 231 ? 11.850 12.125 -1.036 1.00 85.75 231 ARG A CA 1
ATOM 1820 C C . ARG A 1 231 ? 11.221 10.828 -0.533 1.00 85.75 231 ARG A C 1
ATOM 1822 O O . ARG A 1 231 ? 11.565 9.770 -1.049 1.00 85.75 231 ARG A O 1
ATOM 1829 N N . ILE A 1 232 ? 10.290 10.905 0.419 1.00 83.25 232 ILE A N 1
ATOM 1830 C CA . ILE A 1 232 ? 9.548 9.729 0.902 1.00 83.25 232 ILE A CA 1
ATOM 1831 C C . ILE A 1 232 ? 8.703 9.147 -0.233 1.00 83.25 232 ILE A C 1
ATOM 1833 O O . ILE A 1 232 ? 8.839 7.971 -0.558 1.00 83.25 232 ILE A O 1
ATOM 1837 N N . VAL A 1 233 ? 7.869 9.978 -0.864 1.00 81.62 233 VAL A N 1
ATOM 1838 C CA . VAL A 1 233 ? 6.911 9.532 -1.889 1.00 81.62 233 VAL A CA 1
ATOM 1839 C C . VAL A 1 233 ? 7.606 9.088 -3.179 1.00 81.62 233 VAL A C 1
ATOM 1841 O O . VAL A 1 233 ? 7.208 8.098 -3.770 1.00 81.62 233 VAL A O 1
ATOM 1844 N N . SER A 1 234 ? 8.672 9.765 -3.612 1.00 82.56 234 SER A N 1
ATOM 1845 C CA . SER A 1 234 ? 9.451 9.339 -4.792 1.00 82.56 234 SER A CA 1
ATOM 1846 C C . SER A 1 234 ? 10.375 8.142 -4.516 1.00 82.56 234 SER A C 1
ATOM 1848 O O . SER A 1 234 ? 10.906 7.526 -5.444 1.00 82.56 234 SER A O 1
ATOM 1850 N N . GLY A 1 235 ? 10.599 7.808 -3.240 1.00 81.81 235 GLY A N 1
ATOM 1851 C CA . GLY A 1 235 ? 11.354 6.630 -2.819 1.00 81.81 235 GLY A CA 1
ATOM 1852 C C . GLY A 1 235 ? 10.558 5.326 -2.927 1.00 81.81 235 GLY A C 1
ATOM 1853 O O . GLY A 1 235 ? 11.173 4.264 -3.103 1.00 81.81 235 GLY A O 1
ATOM 1854 N N . THR A 1 236 ? 9.228 5.415 -2.859 1.00 83.75 236 THR A N 1
ATOM 1855 C CA . THR A 1 236 ? 8.270 4.304 -2.935 1.00 83.75 236 THR A CA 1
ATOM 1856 C C . THR A 1 236 ? 7.686 4.145 -4.341 1.00 83.75 236 THR A C 1
ATOM 1858 O O . THR A 1 236 ? 7.841 5.012 -5.200 1.00 83.75 236 THR A O 1
ATOM 1861 N N . THR A 1 237 ? 7.076 2.990 -4.607 1.00 82.69 237 THR A N 1
ATOM 1862 C CA . THR A 1 237 ? 6.513 2.655 -5.927 1.00 82.69 237 THR A CA 1
ATOM 1863 C C . THR A 1 237 ? 5.034 3.028 -6.022 1.00 82.69 237 THR A C 1
ATOM 1865 O O . THR A 1 237 ? 4.577 3.496 -7.059 1.00 82.69 237 THR A O 1
ATOM 1868 N N . VAL A 1 238 ? 4.280 2.841 -4.935 1.00 83.38 238 VAL A N 1
ATOM 1869 C CA . VAL A 1 238 ? 2.824 3.049 -4.902 1.00 83.38 238 VAL A CA 1
ATOM 1870 C C . VAL A 1 238 ? 2.454 4.010 -3.768 1.00 83.38 238 VAL A C 1
ATOM 1872 O O . VAL A 1 238 ? 3.189 4.167 -2.795 1.00 83.38 238 VAL A O 1
ATOM 1875 N N . CYS A 1 239 ? 1.313 4.682 -3.882 1.00 79.50 239 CYS A N 1
ATOM 1876 C CA . CYS A 1 239 ? 0.745 5.486 -2.805 1.00 79.50 239 CYS A CA 1
ATOM 1877 C C . CYS A 1 239 ? -0.702 5.049 -2.570 1.00 79.50 239 CYS A C 1
ATOM 1879 O O . CYS A 1 239 ? -1.476 4.938 -3.521 1.00 79.50 239 CYS A O 1
ATOM 1881 N N . PHE A 1 240 ? -1.054 4.804 -1.311 1.00 72.38 240 PHE A N 1
ATOM 1882 C CA . PHE A 1 240 ? -2.394 4.419 -0.887 1.00 72.38 240 PHE A CA 1
ATOM 1883 C C . PHE A 1 240 ? -2.957 5.454 0.081 1.00 72.38 240 PHE A C 1
ATOM 1885 O O . PHE A 1 240 ? -2.279 5.907 1.003 1.00 72.38 240 PHE A O 1
ATOM 1892 N N . SER A 1 241 ? -4.233 5.792 -0.076 1.00 67.19 241 SER A N 1
ATOM 1893 C CA . SER A 1 241 ? -4.959 6.583 0.914 1.00 67.19 241 SER A CA 1
ATOM 1894 C C . SER A 1 241 ? -5.805 5.676 1.795 1.00 67.19 241 SER A C 1
ATOM 1896 O O . SER A 1 241 ? -6.654 4.946 1.284 1.00 67.19 241 SER A O 1
ATOM 1898 N N . ASN A 1 242 ? -5.630 5.763 3.111 1.00 64.94 242 ASN A N 1
ATOM 1899 C CA . ASN A 1 242 ? -6.529 5.117 4.054 1.00 64.94 242 ASN A CA 1
ATOM 1900 C C . ASN A 1 242 ? -7.630 6.106 4.461 1.00 64.94 242 ASN A C 1
ATOM 1902 O O . ASN A 1 242 ? -7.369 7.049 5.212 1.00 64.94 242 ASN A O 1
ATOM 1906 N N . LEU A 1 243 ? -8.858 5.905 3.979 1.00 52.88 243 LEU A N 1
ATOM 1907 C CA . LEU A 1 243 ? -10.024 6.632 4.475 1.00 52.88 243 LEU A CA 1
ATOM 1908 C C . LEU A 1 243 ? -11.008 5.685 5.152 1.00 52.88 243 LEU A C 1
ATOM 1910 O O . LEU A 1 243 ? -11.369 4.641 4.618 1.00 52.88 243 LEU A O 1
ATOM 1914 N N . VAL A 1 244 ? -11.506 6.112 6.310 1.00 49.59 244 VAL A N 1
ATOM 1915 C CA . VAL A 1 244 ? -12.719 5.546 6.897 1.00 49.59 244 VAL A CA 1
ATOM 1916 C C . VAL A 1 244 ? -13.881 5.955 5.991 1.00 49.59 244 VAL A C 1
ATOM 1918 O O . VAL A 1 244 ? -14.207 7.139 5.913 1.00 49.59 244 VAL A O 1
ATOM 1921 N N . GLY A 1 245 ? -14.461 4.992 5.273 1.00 45.69 245 GLY A N 1
ATOM 1922 C CA . GLY A 1 245 ? -15.653 5.220 4.457 1.00 45.69 245 GLY A CA 1
ATOM 1923 C C . GLY A 1 245 ? -16.842 5.666 5.313 1.00 45.69 245 GLY A C 1
ATOM 1924 O O . GLY A 1 245 ? -16.964 5.276 6.477 1.00 45.69 245 GLY A O 1
ATOM 1925 N N . THR A 1 246 ? -17.713 6.499 4.745 1.00 38.22 246 THR A N 1
ATOM 1926 C CA . THR A 1 246 ? -18.989 6.866 5.365 1.00 38.22 246 THR A CA 1
ATOM 1927 C C . THR A 1 246 ? -19.935 5.665 5.348 1.00 38.22 246 THR A C 1
ATOM 1929 O O . THR A 1 246 ? -19.967 4.915 4.377 1.00 38.22 246 THR A O 1
ATOM 1932 N N . MET A 1 247 ? -20.690 5.462 6.431 1.00 45.38 247 MET A N 1
ATOM 1933 C CA . MET A 1 247 ? -21.644 4.346 6.561 1.00 45.38 247 MET A CA 1
ATOM 1934 C C . MET A 1 247 ? -22.920 4.543 5.720 1.00 45.38 247 MET A C 1
ATOM 1936 O O . MET A 1 247 ? -23.699 3.608 5.571 1.00 45.38 247 MET A O 1
ATOM 1940 N N . GLU A 1 248 ? -23.139 5.748 5.189 1.00 49.78 248 GLU A N 1
ATOM 1941 C CA . GLU A 1 248 ? -24.396 6.191 4.578 1.00 49.78 248 GLU A CA 1
ATOM 1942 C C . GLU A 1 248 ? -24.143 6.924 3.252 1.00 49.78 248 GLU A C 1
ATOM 1944 O O . GLU A 1 248 ? -23.056 7.475 3.030 1.00 49.78 248 GLU A O 1
ATOM 1949 N N . GLU A 1 249 ? -25.163 6.955 2.386 1.00 51.56 249 GLU A N 1
ATOM 1950 C CA . GLU A 1 249 ? -25.160 7.755 1.160 1.00 51.56 249 GLU A CA 1
ATOM 1951 C C . GLU A 1 249 ? -25.103 9.246 1.497 1.00 51.56 249 GLU A C 1
ATOM 1953 O O . GLU A 1 249 ? -25.934 9.776 2.241 1.00 51.56 249 GLU A O 1
ATOM 1958 N N . ILE A 1 250 ? -24.113 9.923 0.920 1.00 47.69 250 ILE A N 1
ATOM 1959 C CA . ILE A 1 250 ? -23.828 11.329 1.170 1.00 47.69 250 ILE A CA 1
ATOM 1960 C C . ILE A 1 250 ? -24.093 12.185 -0.070 1.00 47.69 250 ILE A C 1
ATOM 1962 O O . ILE A 1 250 ? -23.752 11.819 -1.200 1.00 47.69 250 ILE A O 1
ATOM 1966 N N . GLY A 1 251 ? -24.698 13.350 0.163 1.00 48.69 251 GLY A N 1
ATOM 1967 C CA . GLY A 1 251 ? -24.899 14.387 -0.841 1.00 48.69 251 GLY A CA 1
ATOM 1968 C C . GLY A 1 251 ? -23.861 15.501 -0.712 1.00 48.69 251 GLY A C 1
ATOM 1969 O O . GLY A 1 251 ? -23.495 15.899 0.396 1.00 48.69 251 GLY A O 1
ATOM 1970 N N . PHE A 1 252 ? -23.408 16.034 -1.847 1.00 49.84 252 PHE A N 1
ATOM 1971 C CA . PHE A 1 252 ? -22.544 17.217 -1.910 1.00 49.84 252 PHE A CA 1
ATOM 1972 C C . PHE A 1 252 ? -23.321 18.348 -2.584 1.00 49.84 252 PHE A C 1
ATOM 1974 O O . PHE A 1 252 ? -23.750 18.191 -3.724 1.00 49.84 252 PHE A O 1
ATOM 1981 N N . TYR A 1 253 ? -23.551 19.461 -1.875 1.00 53.75 253 TYR A N 1
ATOM 1982 C CA . TYR A 1 253 ? -24.315 20.615 -2.389 1.00 53.75 253 TYR A CA 1
ATOM 1983 C C . TYR A 1 253 ? -25.683 20.254 -3.015 1.00 53.75 253 TYR A C 1
ATOM 1985 O O . TYR A 1 253 ? -26.070 20.784 -4.049 1.00 53.75 253 TYR A O 1
ATOM 1993 N N . GLY A 1 254 ? -26.428 19.330 -2.398 1.00 53.53 254 GLY A N 1
ATOM 1994 C CA . GLY A 1 254 ? -27.749 18.918 -2.894 1.00 53.53 254 GLY A CA 1
ATOM 1995 C C . GLY A 1 254 ? -27.721 17.916 -4.056 1.00 53.53 254 GLY A C 1
ATOM 1996 O O . GLY A 1 254 ? -28.781 17.501 -4.514 1.00 53.53 254 GLY A O 1
ATOM 1997 N N . HIS A 1 255 ? -26.541 17.467 -4.502 1.00 58.00 255 HIS A N 1
ATOM 1998 C CA . HIS A 1 255 ? -26.417 16.371 -5.462 1.00 58.00 255 HIS A CA 1
ATOM 1999 C C . HIS A 1 255 ? -26.388 15.015 -4.732 1.00 58.00 255 HIS A C 1
ATOM 2001 O O . HIS A 1 255 ? -25.432 14.750 -3.997 1.00 58.00 255 HIS A O 1
ATOM 2007 N N . PRO A 1 256 ? -27.386 14.131 -4.932 1.00 49.75 256 PRO A N 1
ATOM 2008 C CA . PRO A 1 256 ? -27.644 12.973 -4.066 1.00 49.75 256 PRO A CA 1
ATOM 2009 C C . PRO A 1 256 ? -26.690 11.770 -4.239 1.00 49.75 256 PRO A C 1
ATOM 2011 O O . PRO A 1 256 ? -27.014 10.676 -3.797 1.00 49.75 256 PRO A O 1
ATOM 2014 N N . ARG A 1 257 ? -25.529 11.914 -4.901 1.00 51.62 257 ARG A N 1
ATOM 2015 C CA . ARG A 1 257 ? -24.629 10.781 -5.233 1.00 51.62 257 ARG A CA 1
ATOM 2016 C C . ARG A 1 257 ? -23.141 11.156 -5.230 1.00 51.62 257 ARG A C 1
ATOM 2018 O O . ARG A 1 257 ? -22.443 10.932 -6.220 1.00 51.62 257 ARG A O 1
ATOM 2025 N N . ALA A 1 258 ? -22.642 11.752 -4.148 1.00 46.62 258 ALA A N 1
ATOM 2026 C CA . ALA A 1 258 ? -21.278 12.281 -4.096 1.00 46.62 258 ALA A CA 1
ATOM 2027 C C . ALA A 1 258 ? -20.419 11.571 -3.039 1.00 46.62 258 ALA A C 1
ATOM 2029 O O . ALA A 1 258 ? -20.378 11.980 -1.884 1.00 46.62 258 ALA A O 1
ATOM 2030 N N . PHE A 1 259 ? -19.688 10.525 -3.433 1.00 45.25 259 PHE A N 1
ATOM 2031 C CA . PHE A 1 259 ? -18.646 9.932 -2.588 1.00 45.25 259 PHE A CA 1
ATOM 2032 C C . PHE A 1 259 ? -17.330 10.723 -2.690 1.00 45.25 259 PHE A C 1
ATOM 2034 O O . PHE A 1 259 ? -16.955 11.185 -3.772 1.00 45.25 259 PHE A O 1
ATOM 2041 N N . LEU A 1 260 ? -16.623 10.868 -1.562 1.00 44.53 260 LEU A N 1
ATOM 2042 C CA . LEU A 1 260 ? -15.427 11.702 -1.427 1.00 44.53 260 LEU A CA 1
ATOM 2043 C C . LEU A 1 260 ? -14.215 10.846 -1.020 1.00 44.53 260 LEU A C 1
ATOM 2045 O O . LEU A 1 260 ? -13.942 10.645 0.162 1.00 44.53 260 LEU A O 1
ATOM 2049 N N . ALA A 1 261 ? -13.473 10.354 -2.014 1.00 48.06 261 ALA A N 1
ATOM 2050 C CA . ALA A 1 261 ? -12.144 9.766 -1.839 1.00 48.06 261 ALA A CA 1
ATOM 2051 C C . ALA A 1 261 ? -11.047 10.786 -2.206 1.00 48.06 261 ALA A C 1
ATOM 2053 O O . ALA A 1 261 ? -11.288 11.679 -3.025 1.00 48.06 261 ALA A O 1
ATOM 2054 N N . PRO A 1 262 ? -9.821 10.693 -1.651 1.00 42.75 262 PRO A N 1
ATOM 2055 C CA . PRO A 1 262 ? -8.664 11.453 -2.105 1.00 42.75 262 PRO A CA 1
ATOM 2056 C C . PRO A 1 262 ? -8.195 10.748 -3.386 1.00 42.75 262 PRO A C 1
ATOM 2058 O O . PRO A 1 262 ? -7.301 9.912 -3.380 1.00 42.75 262 PRO A O 1
ATOM 2061 N N . GLY A 1 263 ? -8.944 10.996 -4.452 1.00 38.44 263 GLY A N 1
ATOM 2062 C CA . GLY A 1 263 ? -9.038 10.178 -5.654 1.00 38.44 263 GLY A CA 1
ATOM 2063 C C . GLY A 1 263 ? -10.455 10.35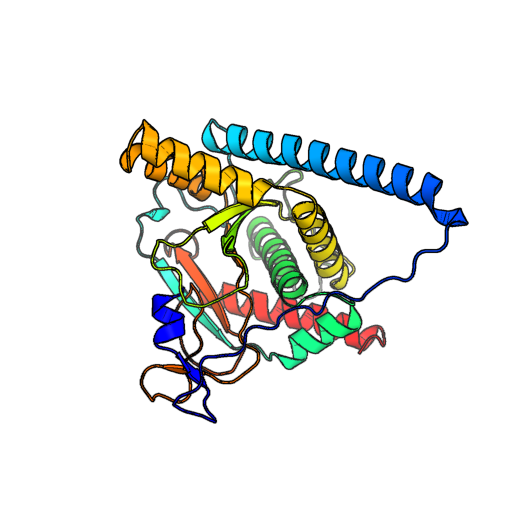5 -6.196 1.00 38.44 263 GLY A C 1
ATOM 2064 O O . GLY A 1 263 ? -11.375 9.672 -5.776 1.00 38.44 263 GLY A O 1
ATOM 2065 N N . THR A 1 264 ? -10.636 11.381 -7.019 1.00 28.94 264 THR A N 1
ATOM 2066 C CA . THR A 1 264 ? -11.853 11.811 -7.745 1.00 28.94 264 THR A CA 1
ATOM 2067 C C . THR A 1 264 ? -13.043 10.825 -7.873 1.00 28.94 264 THR A C 1
ATOM 2069 O O . THR A 1 264 ? -12.952 9.824 -8.572 1.00 28.94 264 THR A O 1
ATOM 2072 N N . TYR A 1 265 ? -14.146 11.230 -7.223 1.00 28.20 265 TYR A N 1
ATOM 2073 C CA . TYR A 1 265 ? -15.594 11.307 -7.550 1.00 28.20 265 TYR A CA 1
ATOM 2074 C C . TYR A 1 265 ? -16.411 10.175 -8.229 1.00 28.20 265 TYR A C 1
ATOM 2076 O O . TYR A 1 265 ? -16.143 9.785 -9.360 1.00 28.20 265 TYR A O 1
ATOM 2084 N N . GLY A 1 266 ? -17.565 9.865 -7.599 1.00 30.23 266 GLY A N 1
ATOM 2085 C CA . GLY A 1 266 ? -18.879 9.777 -8.269 1.00 30.23 266 GLY A CA 1
ATOM 2086 C C . GLY A 1 266 ? -19.559 8.405 -8.430 1.00 30.23 266 GLY A C 1
ATOM 2087 O O . GLY A 1 266 ? -19.606 7.924 -9.550 1.00 30.23 266 GLY A O 1
ATOM 2088 N N . GLN A 1 267 ? -20.134 7.831 -7.358 1.00 31.66 267 GLN A N 1
ATOM 2089 C CA . GLN A 1 267 ? -21.318 6.924 -7.283 1.00 31.66 267 GLN A CA 1
ATOM 2090 C C . GLN A 1 267 ? -21.302 6.147 -5.941 1.00 31.66 267 GLN A C 1
ATOM 2092 O O . GLN A 1 267 ? -20.240 6.043 -5.332 1.00 31.66 267 GLN A O 1
ATOM 2097 N N . PRO A 1 268 ? -22.435 5.599 -5.450 1.00 37.41 268 PRO A N 1
ATOM 2098 C CA . PRO A 1 268 ? -22.525 4.874 -4.167 1.00 37.41 268 PRO A CA 1
ATOM 2099 C C . PRO A 1 268 ? -21.862 3.476 -4.156 1.00 37.41 268 PRO A C 1
ATOM 2101 O O . PRO A 1 268 ? -22.068 2.695 -3.229 1.00 37.41 268 PRO A O 1
ATOM 2104 N N . HIS A 1 269 ? -21.041 3.152 -5.160 1.00 47.97 269 HIS A N 1
ATOM 2105 C CA . HIS A 1 269 ? -20.281 1.903 -5.235 1.00 47.97 269 HIS A CA 1
ATOM 2106 C C . HIS A 1 269 ? -18.837 2.118 -4.784 1.00 47.97 269 HIS A C 1
ATOM 2108 O O . HIS A 1 269 ? -18.287 3.214 -4.913 1.00 47.97 269 HIS A O 1
ATOM 2114 N N . MET A 1 270 ? -18.195 1.065 -4.270 1.00 59.47 270 MET A N 1
ATOM 2115 C CA . MET A 1 270 ? -16.762 1.137 -4.017 1.00 59.47 270 MET A CA 1
ATOM 2116 C C . MET A 1 270 ? -16.048 1.280 -5.364 1.00 59.47 270 MET A C 1
ATOM 2118 O O . MET A 1 270 ? -16.276 0.506 -6.288 1.00 59.47 270 MET A O 1
ATOM 2122 N N . ALA A 1 271 ? -15.219 2.308 -5.494 1.00 63.50 271 ALA A N 1
ATOM 2123 C CA . ALA A 1 271 ? -14.474 2.589 -6.709 1.00 63.50 271 ALA A CA 1
ATOM 2124 C C . ALA A 1 271 ? -12.989 2.322 -6.474 1.00 63.50 271 ALA A C 1
ATOM 2126 O O . ALA A 1 271 ? -12.393 2.854 -5.534 1.00 63.50 271 ALA A O 1
ATOM 2127 N N . ILE A 1 272 ? -12.383 1.530 -7.354 1.00 73.00 272 ILE A N 1
ATOM 2128 C CA . ILE A 1 272 ? -10.932 1.450 -7.467 1.00 73.00 272 ILE A CA 1
ATOM 2129 C C . ILE A 1 272 ? -10.511 2.610 -8.361 1.00 73.00 272 ILE A C 1
ATOM 2131 O O . ILE A 1 272 ? -10.754 2.600 -9.568 1.00 73.00 272 ILE A O 1
ATOM 2135 N N . VAL A 1 273 ? -9.901 3.625 -7.752 1.00 73.44 273 VAL A N 1
ATOM 2136 C CA . VAL A 1 273 ? -9.345 4.775 -8.465 1.00 73.44 273 VAL A CA 1
ATOM 2137 C C . VAL A 1 273 ? -7.841 4.600 -8.555 1.00 73.44 273 VAL A C 1
ATOM 2139 O O . VAL A 1 273 ? -7.157 4.484 -7.536 1.00 73.44 273 VAL A O 1
ATOM 2142 N N . VAL A 1 274 ? -7.322 4.595 -9.777 1.00 78.75 274 VAL A N 1
ATOM 2143 C CA . VAL A 1 274 ? -5.890 4.499 -10.040 1.00 78.75 274 VAL A CA 1
ATOM 2144 C C . VAL A 1 274 ? -5.452 5.748 -10.788 1.00 78.75 274 VAL A C 1
ATOM 2146 O O . VAL A 1 274 ? -6.006 6.102 -11.825 1.00 78.75 274 VAL A O 1
ATOM 2149 N N . SER A 1 275 ? -4.454 6.434 -10.238 1.00 81.69 275 SER A N 1
ATOM 2150 C CA . SER A 1 275 ? -3.780 7.552 -10.890 1.00 81.69 275 SER A CA 1
ATOM 2151 C C . SER A 1 275 ? -2.382 7.100 -11.279 1.00 81.69 275 SER A C 1
ATOM 2153 O O . SER A 1 275 ? -1.604 6.733 -10.396 1.00 81.69 275 SER A O 1
ATOM 2155 N N . VAL A 1 276 ? -2.046 7.146 -12.564 1.00 81.75 276 VAL A N 1
ATOM 2156 C CA . VAL A 1 276 ? -0.767 6.650 -13.092 1.00 81.75 276 VAL A CA 1
ATOM 2157 C C . VAL A 1 276 ? -0.093 7.672 -13.993 1.00 81.75 276 VAL A C 1
ATOM 2159 O O . VAL A 1 276 ? -0.758 8.515 -14.585 1.00 81.75 276 VAL A O 1
ATOM 2162 N N . ASP A 1 277 ? 1.230 7.590 -14.081 1.00 82.62 277 ASP A N 1
ATOM 2163 C CA . ASP A 1 277 ? 2.009 8.281 -15.107 1.00 82.62 277 ASP A CA 1
ATOM 2164 C C . ASP A 1 277 ? 1.869 7.523 -16.436 1.00 82.62 277 ASP A C 1
ATOM 2166 O O . ASP A 1 277 ? 2.193 6.336 -16.492 1.00 82.62 277 ASP A O 1
ATOM 2170 N N . GLU A 1 278 ? 1.392 8.192 -17.489 1.00 80.31 278 GLU A N 1
ATOM 2171 C CA . GLU A 1 278 ? 1.154 7.556 -18.799 1.00 80.31 278 GLU A CA 1
ATOM 2172 C C . GLU A 1 278 ? 2.450 7.084 -19.473 1.00 80.31 278 GLU A C 1
ATOM 2174 O O . GLU A 1 278 ? 2.424 6.142 -20.260 1.00 80.31 278 GLU A O 1
ATOM 2179 N N . GLY A 1 279 ? 3.592 7.698 -19.141 1.00 80.88 279 GLY A N 1
ATOM 2180 C CA . GLY A 1 279 ? 4.898 7.261 -19.638 1.00 80.88 279 GLY A CA 1
ATOM 2181 C C . GLY A 1 279 ? 5.372 5.938 -19.030 1.00 80.88 279 GLY A C 1
ATOM 2182 O O . GLY A 1 279 ? 6.143 5.218 -19.659 1.00 80.88 279 GLY A O 1
ATOM 2183 N N . THR A 1 280 ? 4.911 5.611 -17.821 1.00 82.25 280 THR A N 1
ATOM 2184 C CA . THR A 1 280 ? 5.285 4.388 -17.094 1.00 82.25 280 THR A CA 1
ATOM 2185 C C . THR A 1 280 ? 4.253 3.278 -17.288 1.00 82.25 280 THR A C 1
ATOM 2187 O O . THR A 1 280 ? 4.622 2.118 -17.444 1.00 82.25 280 THR A O 1
ATOM 2190 N N . ILE A 1 281 ? 2.960 3.616 -17.273 1.00 83.12 281 ILE A N 1
ATOM 2191 C CA . ILE A 1 281 ? 1.858 2.653 -17.390 1.00 83.12 281 ILE A CA 1
ATOM 2192 C C . ILE A 1 281 ? 1.055 2.999 -18.652 1.00 83.12 281 ILE A C 1
ATOM 2194 O O . ILE A 1 281 ? 0.200 3.888 -18.600 1.00 83.12 281 ILE A O 1
ATOM 2198 N N . PRO A 1 282 ? 1.318 2.310 -19.780 1.00 75.75 282 PRO A N 1
ATOM 2199 C CA . PRO A 1 282 ? 0.735 2.662 -21.074 1.00 75.75 282 PRO A CA 1
ATOM 2200 C C . PRO A 1 282 ? -0.759 2.330 -21.174 1.00 75.75 282 PRO A C 1
ATOM 2202 O O . PRO A 1 282 ? -1.482 3.022 -21.887 1.00 75.75 282 PRO A O 1
ATOM 2205 N N . ASP A 1 283 ? -1.238 1.317 -20.440 1.00 85.12 283 ASP A N 1
ATOM 2206 C CA . ASP A 1 283 ? -2.665 0.987 -20.349 1.00 85.12 283 ASP A CA 1
ATOM 2207 C C . ASP A 1 283 ? -3.169 1.003 -18.891 1.00 85.12 283 ASP A C 1
ATOM 2209 O O . ASP A 1 283 ? -3.149 -0.010 -18.184 1.00 85.12 283 ASP A O 1
ATOM 2213 N N . PRO A 1 284 ? -3.654 2.163 -18.417 1.00 83.62 284 PRO A N 1
ATOM 2214 C CA . PRO A 1 284 ? -4.220 2.292 -17.078 1.00 83.62 284 PRO A CA 1
ATOM 2215 C C . PRO A 1 284 ? -5.566 1.567 -16.904 1.00 83.62 284 PRO A C 1
ATOM 2217 O O . PRO A 1 284 ? -5.973 1.299 -15.772 1.00 83.62 284 PRO A O 1
ATOM 2220 N N . HIS A 1 285 ? -6.286 1.272 -17.995 1.00 86.56 285 HIS A N 1
ATOM 2221 C CA . HIS A 1 285 ? -7.567 0.558 -17.934 1.00 86.56 285 HIS A CA 1
ATOM 2222 C C . HIS A 1 285 ? -7.360 -0.929 -17.700 1.00 86.56 285 HIS A C 1
ATOM 2224 O O . HIS A 1 285 ? -8.106 -1.521 -16.913 1.00 86.56 285 HIS A O 1
ATOM 2230 N N . GLN A 1 286 ? -6.329 -1.502 -18.323 1.00 86.31 286 GLN A N 1
ATOM 2231 C CA . GLN A 1 286 ? -5.924 -2.881 -18.075 1.00 86.31 286 GLN A CA 1
ATOM 2232 C C . GLN A 1 286 ? -5.545 -3.085 -16.606 1.00 86.31 286 GLN A C 1
ATOM 2234 O O . GLN A 1 286 ? -6.084 -3.984 -15.972 1.00 86.31 286 GLN A O 1
ATOM 2239 N N . LEU A 1 287 ? -4.773 -2.170 -16.010 1.00 84.38 287 LEU A N 1
ATOM 2240 C CA . LEU A 1 287 ? -4.429 -2.232 -14.583 1.00 84.38 287 LEU A CA 1
ATOM 2241 C C . LEU A 1 287 ? -5.671 -2.255 -13.668 1.00 84.38 287 LEU A C 1
ATOM 2243 O O . LEU A 1 287 ? -5.713 -2.959 -12.663 1.00 84.38 287 LEU A O 1
ATOM 2247 N N . CYS A 1 288 ? -6.719 -1.500 -14.007 1.00 84.69 288 CYS A N 1
ATOM 2248 C CA . CYS A 1 288 ? -7.990 -1.582 -13.285 1.00 84.69 288 CYS A CA 1
ATOM 2249 C C . CYS A 1 288 ? -8.723 -2.909 -13.530 1.00 84.69 288 CYS A C 1
ATOM 2251 O O . CYS A 1 288 ? -9.394 -3.404 -12.626 1.00 84.69 288 CYS A O 1
ATOM 2253 N N . ALA A 1 289 ? -8.641 -3.469 -14.740 1.00 87.62 289 ALA A N 1
ATOM 2254 C CA . ALA A 1 289 ? -9.216 -4.772 -15.062 1.00 87.62 289 ALA A CA 1
ATOM 2255 C C . ALA A 1 289 ? -8.533 -5.901 -14.276 1.00 87.62 289 ALA A C 1
ATOM 2257 O O . ALA A 1 289 ? -9.229 -6.743 -13.712 1.00 87.62 289 ALA A O 1
ATOM 2258 N N . ASP A 1 290 ? -7.207 -5.867 -14.162 1.00 88.12 290 ASP A N 1
ATOM 2259 C CA . ASP A 1 290 ? -6.414 -6.877 -13.454 1.00 88.12 290 ASP A CA 1
ATOM 2260 C C . ASP A 1 290 ? -6.704 -6.888 -11.944 1.00 88.12 290 ASP A C 1
ATOM 2262 O O . ASP A 1 290 ? -6.800 -7.953 -11.327 1.00 88.12 290 ASP A O 1
ATOM 2266 N N . LYS A 1 291 ? -6.979 -5.716 -11.353 1.00 88.94 291 LYS A N 1
ATOM 2267 C CA . LYS A 1 291 ? -7.470 -5.614 -9.968 1.00 88.94 291 LYS A CA 1
ATOM 2268 C C . LYS A 1 291 ? -8.842 -6.248 -9.770 1.00 88.94 291 LYS A C 1
ATOM 2270 O O . LYS A 1 291 ? -9.066 -6.898 -8.751 1.00 88.94 291 LYS A O 1
ATOM 2275 N N . VAL A 1 292 ? -9.761 -6.049 -10.716 1.00 89.88 292 VAL A N 1
ATOM 2276 C CA . VAL A 1 292 ? -11.088 -6.688 -10.676 1.00 89.88 292 VAL A CA 1
ATOM 2277 C C . VAL A 1 292 ? -10.949 -8.200 -10.819 1.00 89.88 292 VAL A C 1
ATOM 2279 O O . VAL A 1 292 ? -11.602 -8.942 -10.094 1.00 89.88 292 VAL A O 1
ATOM 2282 N N . GLU A 1 293 ? -10.061 -8.658 -11.695 1.00 91.81 293 GLU A N 1
ATOM 2283 C CA . GLU A 1 293 ? -9.782 -10.082 -11.858 1.00 91.81 293 GLU A CA 1
ATOM 2284 C C . GLU A 1 293 ? -9.161 -10.696 -10.597 1.00 91.81 293 GLU A C 1
ATOM 2286 O O . GLU A 1 293 ? -9.568 -11.764 -10.154 1.00 91.81 293 GLU A O 1
ATOM 2291 N N . SER A 1 294 ? -8.242 -9.983 -9.945 1.00 92.06 294 SER A N 1
ATOM 2292 C CA . SER A 1 294 ? -7.661 -10.412 -8.669 1.00 92.06 294 SER A CA 1
ATOM 2293 C C . SER A 1 294 ? -8.712 -10.524 -7.559 1.00 92.06 294 SER A C 1
ATOM 2295 O O . SER A 1 294 ? -8.660 -11.457 -6.762 1.00 92.06 294 SER A O 1
ATOM 2297 N N . LEU A 1 295 ? -9.688 -9.607 -7.513 1.00 92.62 295 LEU A N 1
ATOM 2298 C CA . LEU A 1 295 ? -10.831 -9.710 -6.600 1.00 92.62 295 LEU A CA 1
ATOM 2299 C C . LEU A 1 295 ? -11.663 -10.969 -6.886 1.00 92.62 295 LEU A C 1
ATOM 2301 O O . LEU A 1 295 ? -11.976 -11.690 -5.943 1.00 92.62 295 LEU A O 1
ATOM 2305 N N . ARG A 1 296 ? -11.956 -11.264 -8.159 1.00 93.56 296 ARG A N 1
ATOM 2306 C CA . ARG A 1 296 ? -12.709 -12.469 -8.553 1.00 93.56 296 ARG A CA 1
ATOM 2307 C C . ARG A 1 296 ? -12.009 -13.757 -8.136 1.00 93.56 296 ARG A C 1
ATOM 2309 O O . ARG A 1 296 ? -12.634 -14.606 -7.522 1.00 93.56 296 ARG A O 1
ATOM 2316 N N . LEU A 1 297 ? -10.700 -13.875 -8.371 1.00 93.88 297 LEU A N 1
ATOM 2317 C CA . LEU A 1 297 ? -9.930 -15.057 -7.953 1.00 93.88 297 LEU A CA 1
ATOM 2318 C C . LEU A 1 297 ? -9.962 -15.269 -6.430 1.00 93.88 297 LEU A C 1
ATOM 2320 O O . LEU A 1 297 ? -9.995 -16.400 -5.946 1.00 93.88 297 LEU A O 1
ATOM 2324 N N . ILE A 1 298 ? -9.945 -14.177 -5.662 1.00 94.44 298 ILE A N 1
ATOM 2325 C CA . ILE A 1 298 ? -10.058 -14.222 -4.200 1.00 94.44 298 ILE A CA 1
ATOM 2326 C C . ILE A 1 298 ? -11.474 -14.635 -3.781 1.00 94.44 298 ILE A C 1
ATOM 2328 O O . ILE A 1 298 ? -11.622 -15.443 -2.866 1.00 94.44 298 ILE A O 1
ATOM 2332 N N . GLU A 1 299 ? -12.504 -14.108 -4.438 1.00 93.50 299 GLU A N 1
ATOM 2333 C CA . GLU A 1 299 ? -13.903 -14.471 -4.202 1.00 93.50 299 GLU A CA 1
ATOM 2334 C C . GLU A 1 299 ? -14.164 -15.950 -4.507 1.00 93.50 299 GLU A C 1
ATOM 2336 O O . GLU A 1 299 ? -14.667 -16.676 -3.646 1.00 93.50 299 GLU A O 1
ATOM 2341 N N . ASP A 1 300 ? -13.732 -16.428 -5.672 1.00 94.00 300 ASP A N 1
ATOM 2342 C CA . ASP A 1 300 ? -13.845 -17.830 -6.072 1.00 94.00 300 ASP A CA 1
ATOM 2343 C C . ASP A 1 300 ? -13.167 -18.748 -5.050 1.00 94.00 300 ASP A C 1
ATOM 2345 O O . ASP A 1 300 ? -13.701 -19.806 -4.705 1.00 94.00 300 ASP A O 1
ATOM 2349 N N . ALA A 1 301 ? -12.025 -18.334 -4.492 1.00 94.00 301 ALA A N 1
ATOM 2350 C CA . ALA A 1 301 ? -11.352 -19.070 -3.426 1.00 94.00 301 ALA A CA 1
ATOM 2351 C C . ALA A 1 301 ? -12.159 -19.098 -2.113 1.00 94.00 301 ALA A C 1
ATOM 2353 O O . ALA A 1 301 ? -12.136 -20.114 -1.413 1.00 94.00 301 ALA A O 1
ATOM 2354 N N . VAL A 1 302 ? -12.889 -18.028 -1.771 1.00 93.81 302 VAL A N 1
ATOM 2355 C CA . VAL A 1 302 ? -13.813 -18.018 -0.620 1.00 93.81 302 VAL A CA 1
ATOM 2356 C C . VAL A 1 302 ? -14.961 -19.003 -0.844 1.00 93.81 302 VAL A C 1
ATOM 2358 O O . VAL A 1 302 ? -15.238 -19.828 0.033 1.00 93.81 302 VAL A O 1
ATOM 2361 N N . VAL A 1 303 ? -15.594 -18.955 -2.019 1.00 93.12 303 VAL A N 1
ATOM 2362 C CA . VAL A 1 303 ? -16.745 -19.805 -2.364 1.00 93.12 303 VAL A CA 1
ATOM 2363 C C . VAL A 1 303 ? -16.338 -21.276 -2.435 1.00 93.12 303 VAL A C 1
ATOM 2365 O O . VAL A 1 303 ? -16.951 -22.118 -1.781 1.00 93.12 303 VAL A O 1
ATOM 2368 N N . THR A 1 304 ? -15.253 -21.589 -3.147 1.00 92.56 304 THR A N 1
ATOM 2369 C CA . THR A 1 304 ? -14.748 -22.964 -3.329 1.00 92.56 304 THR A CA 1
ATOM 2370 C C . THR A 1 304 ? -14.387 -23.628 -2.000 1.00 92.56 304 THR A C 1
ATOM 2372 O O . THR A 1 304 ? -14.496 -24.843 -1.850 1.00 92.56 304 THR A O 1
ATOM 2375 N N . ARG A 1 305 ? -13.978 -22.837 -1.003 1.00 90.06 305 ARG A N 1
ATOM 2376 C CA . ARG A 1 305 ? -13.622 -23.328 0.336 1.00 90.06 305 ARG A CA 1
ATOM 2377 C C . ARG A 1 305 ? -14.793 -23.358 1.316 1.00 90.06 305 ARG A C 1
ATOM 2379 O O . ARG A 1 305 ? -14.583 -23.710 2.474 1.00 90.06 305 ARG A O 1
ATOM 2386 N N . GLY A 1 306 ? -15.999 -22.988 0.880 1.00 87.31 306 GLY A N 1
ATOM 2387 C CA . GLY A 1 306 ? -17.190 -22.957 1.729 1.00 87.31 306 GLY A CA 1
ATOM 2388 C C . GLY A 1 306 ? -17.089 -21.938 2.866 1.00 87.31 306 GLY A C 1
ATOM 2389 O O . GLY A 1 306 ? -17.569 -22.198 3.966 1.00 87.31 306 GLY A O 1
ATOM 2390 N N . LEU A 1 307 ? -16.409 -20.812 2.625 1.00 86.75 307 LEU A N 1
ATOM 2391 C CA . LEU A 1 307 ? -16.200 -19.748 3.614 1.00 86.75 307 LEU A CA 1
ATOM 2392 C C . LEU A 1 307 ? -17.175 -18.565 3.452 1.00 86.75 307 LEU A C 1
ATOM 2394 O O . LEU A 1 307 ? -17.078 -17.610 4.227 1.00 86.75 307 LEU A O 1
ATOM 2398 N N . ALA A 1 308 ? -18.048 -18.615 2.440 1.00 75.50 308 ALA A N 1
ATOM 2399 C CA . ALA A 1 308 ? -19.046 -17.591 2.122 1.00 75.50 308 ALA A CA 1
ATOM 2400 C C . ALA A 1 308 ? -20.219 -17.572 3.116 1.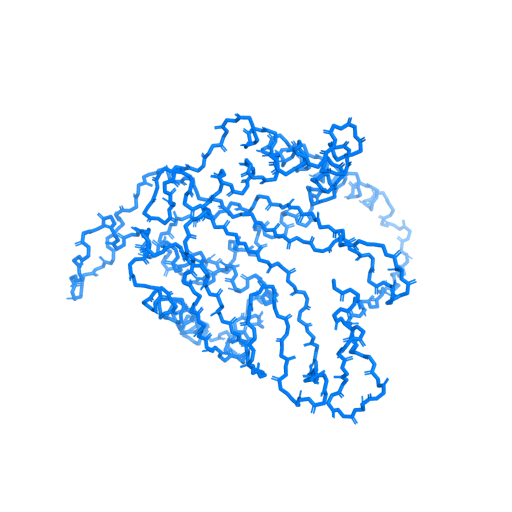00 75.50 308 ALA A C 1
ATOM 2402 O O . ALA A 1 308 ? -20.648 -18.665 3.552 1.00 75.50 308 ALA A O 1
#

InterPro domains:
  IPR009721 O-acyltransferase WSD1, C-terminal [PF06974] (168-298)
  IPR045034 O-acyltransferase WSD1-like [PTHR31650] (1-305)

Foldseek 3Di:
DLVQQVLKDFLVDRVDGFDFDDDDDDDDDDDPVCVVVVVVVVVVLVVLQVVLQVVQVVVLVCLLPPQFWDDALLADDVPLVVFDKDKDKDFDAPVLLVLLCQLLVHDSQLSLQLLVLQLQLLVRLCVLVVVPPPPPDDSDRSDDPDGWAWAWEKDQPDDPDDSPDPDDGQIFTGIQTRDRHDDPQSCVSSVVSRVRVVSVVSYCRRVVRSVVLVCCCVPPNDVRSVSSVCSNRSRHSHYHYDDRFGPHQMDRPPRRAWGDDPADDDGPGDMDMDIGRCVSPVDPPVSVVSSNVSSVSNSVSCVVVVSD

pLDDT: mean 75.63, std 17.16, range [28.2, 96.0]

Organism: Hibiscus syriacus (NCBI:txid106335)

Secondary structure (DSSP, 8-state):
-HHHHHTEEESS-TTPPPPP-PPP-PPPPP-GGGHHHHHHHHHHHHHHHHHHHHHHHHHHHHHHHT-PPPP-TTSPPTTGGGS-EEEEEEEE-HHHHHHHHHHTT--HHHHHHHHHHHHHHHHHHHHHTTT---TTS-------TT--EEEEEEEE---SS-S---S---EEEEEEEE-----SSHHHHHHHHHHHHHHHTT--HHHHHHHHHHHHHHHHHHHHHHHHHHHHHHHSSEEEE-----SS-EEETTBS-----SS----SSEEEEEEEETTT-S-HHHHHHHHHHHHHHHHHHHHHTT--

Radius of gyration: 21.18 Å; chains: 1; bounding box: 51×50×64 Å